Protein AF-A0A7W7KFG5-F1 (afdb_monomer)

Solvent-accessible surface area (backbone atoms only — not comparable to full-atom values): 12943 Å² total; per-residue (Å²): 130,60,62,66,58,41,45,49,53,30,68,74,34,55,85,96,61,27,62,66,37,44,55,53,36,52,49,42,26,68,77,66,68,35,45,36,62,50,50,11,48,32,40,48,74,60,41,43,72,61,45,25,63,51,48,68,35,69,73,44,47,74,49,42,80,81,24,45,60,48,29,47,52,20,12,51,79,66,76,34,52,68,57,49,41,68,36,37,55,73,50,59,35,93,66,44,23,36,55,48,52,59,44,34,62,80,68,67,42,62,71,62,46,52,52,45,43,75,62,64,34,62,73,51,66,70,52,51,40,50,51,44,51,44,12,52,78,51,69,42,73,64,40,48,50,51,52,42,51,36,53,73,70,64,65,43,63,61,39,67,63,72,71,46,56,93,84,61,53,73,65,56,52,48,54,54,28,73,75,68,68,37,60,37,51,51,45,50,51,55,69,78,40,54,75,67,55,50,49,52,54,30,51,49,30,44,75,70,68,38,50,73,60,20,53,52,48,34,62,45,89,66,54,71,86,82,64,72,90,79,67,82,129

Radius of gyration: 24.73 Å; Cα contacts (8 Å, |Δi|>4): 234; chains: 1; bounding box: 56×25×74 Å

Sequence (233 aa):
MDGLEVLQQYLDAPEGQREGPKEALLAEMAMHGATGRILAEMAFQGHWSALSAIAADPLVEAHLKDHIPEVLLGAYRKDTVTSLLEAVPALAQEPLLTKLLEAILDLRSIPTFLQVLECGARLSPAYAKKIYTNCMLNPTADNKTLLRVLVARGLIDWRAMLGFSERADETDLLTKWAMIQSPALMVIIRHLTTKERRLELVQAKMRENHVPLARLMAKEFELDDGWDITSPA

Nearest PDB structures (foldseek):
  5l9u-assembly1_X  TM=2.144E-01  e=3.969E+00  Homo sapiens
  5fsh-assembly1_A  TM=1.979E-01  e=3.176E+00  Thermus thermophilus HB8
  5a7d-assembly2_E  TM=2.278E-01  e=6.198E+00  Drosophila melanogaster

Structure (mmCIF, N/CA/C/O backbone):
data_AF-A0A7W7KFG5-F1
#
_entry.id   AF-A0A7W7KFG5-F1
#
loop_
_atom_site.group_PDB
_atom_site.id
_atom_site.type_symbol
_atom_site.label_atom_id
_atom_site.label_alt_id
_atom_site.label_comp_id
_atom_site.label_asym_id
_atom_site.label_entity_id
_atom_site.label_seq_id
_atom_site.pdbx_PDB_ins_code
_atom_site.Cartn_x
_atom_site.Cartn_y
_atom_site.Cartn_z
_atom_site.occupancy
_atom_site.B_iso_or_equiv
_atom_site.auth_seq_id
_atom_site.auth_comp_id
_atom_site.auth_asym_id
_atom_site.auth_atom_id
_atom_site.pdbx_PDB_model_num
ATOM 1 N N . MET A 1 1 ? 25.961 -12.754 -23.289 1.00 58.78 1 MET A N 1
ATOM 2 C CA . MET A 1 1 ? 26.522 -11.531 -22.679 1.00 58.78 1 MET A CA 1
ATOM 3 C C . MET A 1 1 ? 25.644 -11.258 -21.467 1.00 58.78 1 MET A C 1
ATOM 5 O O . MET A 1 1 ? 24.470 -11.583 -21.572 1.00 58.78 1 MET A O 1
ATOM 9 N N . ASP A 1 2 ? 26.153 -10.842 -20.304 1.00 82.75 2 ASP A N 1
ATOM 10 C CA . ASP A 1 2 ? 25.240 -10.572 -19.172 1.00 82.75 2 ASP A CA 1
ATOM 11 C C . ASP A 1 2 ? 24.470 -9.275 -19.463 1.00 82.75 2 ASP A C 1
ATOM 13 O O . ASP A 1 2 ? 25.073 -8.277 -19.853 1.00 82.75 2 ASP A O 1
ATOM 17 N N . GLY A 1 3 ? 23.149 -9.253 -19.272 1.00 82.69 3 GLY A N 1
ATOM 18 C CA . GLY A 1 3 ? 22.334 -8.061 -19.533 1.00 82.69 3 GLY A CA 1
ATOM 19 C C . GLY A 1 3 ? 22.760 -6.823 -18.739 1.00 82.69 3 GLY A C 1
ATOM 20 O O . GLY A 1 3 ? 22.535 -5.698 -19.180 1.00 82.69 3 GLY A O 1
ATOM 21 N N . LEU A 1 4 ? 23.454 -7.012 -17.611 1.00 87.88 4 LEU A N 1
ATOM 22 C CA . LEU A 1 4 ? 24.073 -5.912 -16.868 1.00 87.88 4 LEU A CA 1
ATOM 23 C C . LEU A 1 4 ? 25.350 -5.364 -17.525 1.00 87.88 4 LEU A C 1
ATOM 25 O O . LEU A 1 4 ? 25.626 -4.174 -17.400 1.00 87.88 4 LEU A O 1
ATOM 29 N N . GLU A 1 5 ? 26.111 -6.184 -18.253 1.00 90.81 5 GLU A N 1
ATOM 30 C CA . GLU A 1 5 ? 27.267 -5.713 -19.030 1.00 90.81 5 GLU A CA 1
ATOM 31 C C . GLU A 1 5 ? 26.805 -4.835 -20.198 1.00 90.81 5 GLU A C 1
ATOM 33 O O . GLU A 1 5 ? 27.397 -3.789 -20.462 1.00 90.81 5 GLU A O 1
ATOM 38 N N . VAL A 1 6 ? 25.713 -5.224 -20.866 1.00 91.12 6 VAL A N 1
ATOM 39 C CA . VAL A 1 6 ? 25.107 -4.430 -21.949 1.00 91.12 6 VAL A CA 1
ATOM 40 C C . VAL A 1 6 ? 24.508 -3.132 -21.400 1.00 91.12 6 VAL A C 1
ATOM 42 O O . VAL A 1 6 ? 24.679 -2.070 -22.000 1.00 91.12 6 VAL A O 1
ATOM 45 N N . LEU A 1 7 ? 23.873 -3.184 -20.222 1.00 92.94 7 LEU A N 1
ATOM 46 C CA . LEU A 1 7 ? 23.414 -1.985 -19.519 1.00 92.94 7 LEU A CA 1
ATOM 47 C C . LEU A 1 7 ? 24.581 -1.032 -19.229 1.00 92.94 7 LEU A C 1
ATOM 49 O O . LEU A 1 7 ? 24.463 0.161 -19.490 1.00 92.94 7 LEU A O 1
ATOM 53 N N . GLN A 1 8 ? 25.713 -1.542 -18.737 1.00 94.06 8 GLN A N 1
ATOM 54 C CA . GLN A 1 8 ? 26.886 -0.716 -18.449 1.00 94.06 8 GLN A CA 1
ATOM 55 C C . GLN A 1 8 ? 27.411 -0.020 -19.714 1.00 94.06 8 GLN A C 1
ATOM 57 O O . GLN A 1 8 ? 27.653 1.183 -19.690 1.00 94.06 8 GLN A O 1
ATOM 62 N N . GLN A 1 9 ? 27.486 -0.733 -20.843 1.00 92.81 9 GLN A N 1
ATOM 63 C CA . GLN A 1 9 ? 27.872 -0.141 -22.131 1.00 92.81 9 GLN A CA 1
ATOM 64 C C . GLN A 1 9 ? 26.917 0.977 -22.572 1.00 92.81 9 GLN A C 1
ATOM 66 O O . GLN A 1 9 ? 27.363 2.001 -23.091 1.00 92.81 9 GLN A O 1
ATOM 71 N N . TYR A 1 10 ? 25.611 0.805 -22.354 1.00 93.75 10 TYR A N 1
ATOM 72 C CA . TYR A 1 10 ? 24.618 1.844 -22.629 1.00 93.75 10 TYR A CA 1
ATOM 73 C C . TYR A 1 10 ? 24.781 3.070 -21.717 1.00 93.75 10 TYR A C 1
ATOM 75 O O . TYR A 1 10 ? 24.707 4.205 -22.192 1.00 93.75 10 TYR A O 1
ATOM 83 N N . LEU A 1 11 ? 25.032 2.858 -20.424 1.00 92.12 11 LEU A N 1
ATOM 84 C CA . LEU A 1 11 ? 25.214 3.939 -19.453 1.00 92.12 11 LEU A CA 1
ATOM 85 C C . LEU A 1 11 ? 26.501 4.740 -19.711 1.00 92.12 11 LEU A C 1
ATOM 87 O O . LEU A 1 11 ? 26.464 5.972 -19.640 1.00 92.12 11 LEU A O 1
ATOM 91 N N . ASP A 1 12 ? 27.592 4.057 -20.068 1.00 93.00 12 ASP A N 1
ATOM 92 C CA . ASP A 1 12 ? 28.902 4.658 -20.358 1.00 93.00 12 ASP A CA 1
ATOM 93 C C . ASP A 1 12 ? 28.939 5.403 -21.700 1.00 93.00 12 ASP A C 1
ATOM 95 O O . ASP A 1 12 ? 29.772 6.293 -21.903 1.00 93.00 12 ASP A O 1
ATOM 99 N N . ALA A 1 13 ? 28.036 5.070 -22.626 1.00 91.00 13 ALA A N 1
ATOM 100 C CA . ALA A 1 13 ? 27.936 5.769 -23.896 1.00 91.00 13 ALA A CA 1
ATOM 101 C C . ALA A 1 13 ? 27.473 7.229 -23.685 1.00 91.00 13 ALA A C 1
ATOM 103 O O . ALA A 1 13 ? 26.485 7.471 -22.977 1.00 91.00 13 ALA A O 1
ATOM 104 N N . PRO A 1 14 ? 28.129 8.220 -24.325 1.00 89.06 14 PRO A N 1
ATOM 105 C CA . PRO A 1 14 ? 27.673 9.610 -24.312 1.00 89.06 14 PRO A CA 1
ATOM 106 C C . PRO A 1 14 ? 26.237 9.724 -24.834 1.00 89.06 14 PRO A C 1
ATOM 108 O O . PRO A 1 14 ? 25.887 9.038 -25.790 1.00 89.06 14 PRO A O 1
ATOM 111 N N . GLU A 1 15 ? 25.418 10.621 -24.276 1.00 79.31 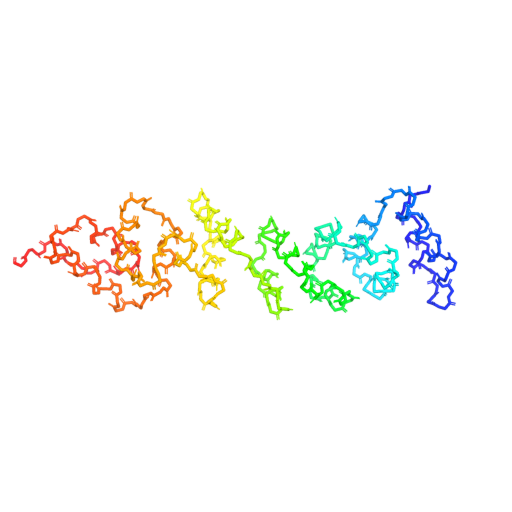15 GLU A N 1
ATOM 112 C CA . GLU A 1 15 ? 23.977 10.708 -24.592 1.00 79.31 15 GLU A CA 1
ATOM 113 C C . GLU A 1 15 ? 23.665 10.798 -26.097 1.00 79.31 15 GLU A C 1
ATOM 115 O O . GLU A 1 15 ? 22.729 10.159 -26.567 1.00 79.31 15 GLU A O 1
ATOM 120 N N . GLY A 1 16 ? 24.491 11.499 -26.881 1.00 80.75 16 GLY A N 1
ATOM 121 C CA . GLY A 1 16 ? 24.340 11.608 -28.341 1.00 80.75 16 GLY A CA 1
ATOM 122 C C . GLY A 1 16 ? 24.802 10.389 -29.157 1.00 80.75 16 GLY A C 1
ATOM 123 O O . GLY A 1 16 ? 24.737 10.426 -30.382 1.00 80.75 16 GLY A O 1
ATOM 124 N N . GLN A 1 17 ? 25.306 9.336 -28.510 1.00 88.69 17 GLN A N 1
ATOM 125 C CA . GLN A 1 17 ? 25.837 8.112 -29.132 1.00 88.69 17 GLN A CA 1
ATOM 126 C C . GLN A 1 17 ? 25.204 6.838 -28.551 1.00 88.69 17 GLN A C 1
ATOM 128 O O . GLN A 1 17 ? 25.693 5.732 -28.775 1.00 88.69 17 GLN A O 1
ATOM 133 N N . ARG A 1 18 ? 24.108 6.982 -27.802 1.00 89.44 18 ARG A N 1
ATOM 134 C CA . ARG A 1 18 ? 23.462 5.875 -27.092 1.00 89.44 18 ARG A CA 1
ATOM 135 C C . ARG A 1 18 ? 22.641 4.940 -27.969 1.00 89.44 18 ARG A C 1
ATOM 137 O O . ARG A 1 18 ? 22.251 3.894 -27.472 1.00 89.44 18 ARG A O 1
ATOM 144 N N . GLU A 1 19 ? 22.413 5.251 -29.242 1.00 87.38 19 GLU A N 1
ATOM 145 C CA . GLU A 1 19 ? 21.411 4.514 -30.019 1.00 87.38 19 GLU A CA 1
ATOM 146 C C . GLU A 1 19 ? 21.822 3.089 -30.402 1.00 87.38 19 GLU A C 1
ATOM 148 O O . GLU A 1 19 ? 21.042 2.164 -30.206 1.00 87.38 19 GLU A O 1
ATOM 153 N N . GLY A 1 20 ? 23.082 2.864 -30.786 1.00 89.19 20 GLY A N 1
ATOM 154 C CA . GLY A 1 20 ? 23.600 1.499 -30.969 1.00 89.19 20 GLY A CA 1
ATOM 155 C C . GLY A 1 20 ? 23.572 0.670 -29.671 1.00 89.19 20 GLY A C 1
ATOM 156 O O . GLY A 1 20 ? 23.017 -0.429 -29.656 1.00 89.19 20 GLY A O 1
ATOM 157 N N . PRO A 1 21 ? 24.115 1.186 -28.550 1.00 92.12 21 PRO A N 1
ATOM 158 C CA . PRO A 1 21 ? 24.017 0.519 -27.250 1.00 92.12 21 PRO A CA 1
ATOM 159 C C . PRO A 1 21 ? 22.577 0.291 -26.764 1.00 92.12 21 PRO A C 1
ATOM 161 O O . PRO A 1 21 ? 22.299 -0.732 -26.141 1.00 92.12 21 PRO A O 1
ATOM 164 N N . LYS A 1 22 ? 21.648 1.208 -27.065 1.00 92.12 22 LYS A N 1
ATOM 165 C CA . LYS A 1 22 ? 20.223 1.077 -26.740 1.00 92.12 22 LYS A CA 1
ATOM 166 C C . LYS A 1 22 ? 19.600 -0.102 -27.478 1.00 92.12 22 LYS A C 1
ATOM 168 O O . LYS A 1 22 ? 18.940 -0.918 -26.846 1.00 92.12 22 LYS A O 1
ATOM 173 N N . GLU A 1 23 ? 19.830 -0.220 -28.784 1.00 92.06 23 GLU A N 1
ATOM 174 C CA . GLU A 1 23 ? 19.335 -1.348 -29.584 1.00 92.06 23 GLU A CA 1
ATOM 175 C C . GLU A 1 23 ? 19.868 -2.688 -29.060 1.00 92.06 23 GLU A C 1
ATOM 177 O O . GLU A 1 23 ? 19.106 -3.647 -28.924 1.00 92.06 23 GLU A O 1
ATOM 182 N N . ALA A 1 24 ? 21.152 -2.743 -28.690 1.00 91.69 24 ALA A N 1
ATOM 183 C CA . ALA A 1 24 ? 21.750 -3.931 -28.083 1.00 91.69 24 ALA A CA 1
ATOM 184 C C . ALA A 1 24 ? 21.108 -4.277 -26.727 1.00 91.69 24 ALA A C 1
ATOM 186 O O . ALA A 1 24 ? 20.816 -5.445 -26.464 1.00 91.69 24 ALA A O 1
ATOM 187 N N . LEU A 1 25 ? 20.843 -3.270 -25.886 1.00 92.62 25 LEU A N 1
ATOM 188 C CA . LEU A 1 25 ? 20.181 -3.452 -24.593 1.00 92.62 25 LEU A CA 1
ATOM 189 C C . LEU A 1 25 ? 18.744 -3.959 -24.758 1.00 92.62 25 LEU A C 1
ATOM 191 O O . LEU A 1 25 ? 18.351 -4.909 -24.085 1.00 92.62 25 LEU A O 1
ATOM 195 N N . LEU A 1 26 ? 17.978 -3.375 -25.681 1.00 91.94 26 LEU A N 1
ATOM 196 C CA . LEU A 1 26 ? 16.611 -3.805 -25.983 1.00 91.94 26 LEU A CA 1
ATOM 197 C C . LEU A 1 26 ? 16.573 -5.239 -26.531 1.00 91.94 26 LEU A C 1
ATOM 199 O O . LEU A 1 26 ? 15.706 -6.023 -26.141 1.00 91.94 26 LEU A O 1
ATOM 203 N N . ALA A 1 27 ? 17.528 -5.611 -27.388 1.00 89.88 27 ALA A N 1
ATOM 204 C CA . ALA A 1 27 ? 17.647 -6.977 -27.894 1.00 89.88 27 ALA A CA 1
ATOM 205 C C . ALA A 1 27 ? 17.926 -7.981 -26.764 1.00 89.88 27 ALA A C 1
ATOM 207 O O . ALA A 1 27 ? 17.290 -9.033 -26.696 1.00 89.88 27 ALA A O 1
ATOM 208 N N . GLU A 1 28 ? 18.824 -7.641 -25.840 1.00 89.25 28 GLU A N 1
ATOM 209 C CA . GLU A 1 28 ? 19.139 -8.467 -24.672 1.00 89.25 28 GLU A CA 1
ATOM 210 C C . GLU A 1 28 ? 17.929 -8.613 -23.731 1.00 89.25 28 GLU A C 1
ATOM 212 O O . GLU A 1 28 ? 17.587 -9.723 -23.310 1.00 89.25 28 GLU A O 1
ATOM 217 N N . MET A 1 29 ? 17.215 -7.510 -23.470 1.00 89.94 29 MET A N 1
ATOM 218 C CA . MET A 1 29 ? 15.960 -7.501 -22.708 1.00 89.94 29 MET A CA 1
ATOM 219 C C . MET A 1 29 ? 14.918 -8.447 -23.325 1.00 89.94 29 MET A C 1
ATOM 221 O O . MET A 1 29 ? 14.307 -9.238 -22.601 1.00 89.94 29 MET A O 1
ATOM 225 N N . ALA A 1 30 ? 14.760 -8.414 -24.652 1.00 85.06 30 ALA A N 1
ATOM 226 C CA . ALA A 1 30 ? 13.793 -9.230 -25.381 1.00 85.06 30 ALA A CA 1
ATOM 227 C C . ALA A 1 30 ? 14.174 -10.721 -25.456 1.00 85.06 30 ALA A C 1
ATOM 229 O O . ALA A 1 30 ? 13.314 -11.582 -25.272 1.00 85.06 30 ALA A O 1
ATOM 230 N N . MET A 1 31 ? 15.443 -11.049 -25.722 1.00 79.94 31 MET A N 1
ATOM 231 C CA . MET A 1 31 ? 15.873 -12.440 -25.931 1.00 79.94 31 MET A CA 1
ATOM 232 C C . MET A 1 31 ? 15.996 -13.242 -24.636 1.00 79.94 31 MET A C 1
ATOM 234 O O . MET A 1 31 ? 15.747 -14.448 -24.634 1.00 79.94 31 MET A O 1
ATOM 238 N N . HIS A 1 32 ? 16.395 -12.594 -23.542 1.00 72.44 32 HIS A N 1
ATOM 239 C CA . HIS A 1 32 ? 16.761 -13.285 -22.305 1.00 72.44 32 HIS A CA 1
ATOM 240 C C . HIS A 1 32 ? 15.792 -13.032 -21.147 1.00 72.44 32 HIS A C 1
ATOM 242 O O . HIS A 1 32 ? 16.040 -13.487 -20.031 1.00 72.44 32 HIS A O 1
ATOM 248 N N . GLY A 1 33 ? 14.685 -12.316 -21.391 1.00 74.81 33 GLY A N 1
ATOM 249 C CA . GLY A 1 33 ? 13.732 -11.944 -20.341 1.00 74.81 33 GLY A CA 1
ATOM 250 C C . GLY A 1 33 ? 14.371 -11.079 -19.249 1.00 74.81 33 GLY A C 1
ATOM 251 O O . GLY A 1 33 ? 13.903 -11.062 -18.112 1.00 74.81 33 GLY A O 1
ATOM 252 N N . ALA A 1 34 ? 15.462 -10.381 -19.578 1.00 84.56 34 ALA A N 1
ATOM 253 C CA . ALA A 1 34 ? 16.252 -9.599 -18.633 1.00 84.56 34 ALA A CA 1
ATOM 254 C C . ALA A 1 34 ? 15.613 -8.240 -18.294 1.00 84.56 34 ALA A C 1
ATOM 256 O O . ALA A 1 34 ? 16.138 -7.524 -17.441 1.00 84.56 34 ALA A O 1
ATOM 257 N N . THR A 1 35 ? 14.481 -7.901 -18.926 1.00 89.75 35 THR A N 1
ATOM 258 C CA . THR A 1 35 ? 13.740 -6.640 -18.769 1.00 89.75 35 THR A CA 1
ATOM 259 C C . THR A 1 35 ? 13.600 -6.227 -17.309 1.00 89.75 35 THR A C 1
ATOM 261 O O . THR A 1 35 ? 14.073 -5.160 -16.929 1.00 89.75 35 THR A O 1
ATOM 264 N N . GLY A 1 36 ? 13.021 -7.080 -16.464 1.00 89.00 36 GLY A N 1
ATOM 265 C CA . GLY A 1 36 ? 12.804 -6.748 -15.058 1.00 89.00 36 GLY A CA 1
ATOM 266 C C . GLY A 1 36 ? 14.083 -6.509 -14.263 1.00 89.00 36 GLY A C 1
ATOM 267 O O . GLY A 1 36 ? 14.183 -5.511 -13.554 1.00 89.00 36 GLY A O 1
ATOM 268 N N . ARG A 1 37 ? 15.101 -7.364 -14.440 1.00 90.69 37 ARG A N 1
ATOM 269 C CA . ARG A 1 37 ? 16.412 -7.221 -13.779 1.00 90.69 37 ARG A CA 1
ATOM 270 C C . ARG A 1 37 ? 17.111 -5.925 -14.189 1.00 90.69 37 ARG A C 1
ATOM 272 O O . ARG A 1 37 ? 17.629 -5.228 -13.325 1.00 90.69 37 ARG A O 1
ATOM 279 N N . ILE A 1 38 ? 17.118 -5.605 -15.482 1.00 92.62 38 ILE A N 1
ATOM 280 C CA . ILE A 1 38 ? 17.759 -4.398 -16.023 1.00 92.62 38 ILE A CA 1
ATOM 281 C C . ILE A 1 38 ? 17.045 -3.144 -15.511 1.00 92.62 38 ILE A C 1
ATOM 283 O O . ILE A 1 38 ? 17.693 -2.262 -14.952 1.00 92.62 38 ILE A O 1
ATOM 287 N N . LEU A 1 39 ? 15.715 -3.086 -15.619 1.00 92.69 39 LEU A N 1
ATOM 288 C CA . LEU A 1 39 ? 14.935 -1.943 -15.134 1.00 92.69 39 LEU A CA 1
ATOM 289 C C . LEU A 1 39 ? 15.061 -1.767 -13.612 1.00 92.69 39 LEU A C 1
ATOM 291 O O . LEU A 1 39 ? 15.190 -0.641 -13.130 1.00 92.69 39 LEU A O 1
ATOM 295 N N . ALA A 1 40 ? 15.061 -2.866 -12.851 1.00 91.38 40 ALA A N 1
ATOM 296 C CA . ALA A 1 40 ? 15.264 -2.836 -11.406 1.00 91.38 40 ALA A CA 1
ATOM 297 C C . ALA A 1 40 ? 16.659 -2.331 -11.028 1.00 91.38 40 ALA A C 1
ATOM 299 O O . ALA A 1 40 ? 16.778 -1.546 -10.088 1.00 91.38 40 ALA A O 1
ATOM 300 N N . GLU A 1 41 ? 17.697 -2.728 -11.766 1.00 93.69 41 GLU A N 1
ATOM 301 C CA . GLU A 1 41 ? 19.058 -2.237 -11.548 1.00 93.69 41 GLU A CA 1
ATOM 302 C C . GLU A 1 41 ? 19.164 -0.739 -11.854 1.00 93.69 41 GLU A C 1
ATOM 304 O O . GLU A 1 41 ? 19.711 0.017 -11.054 1.00 93.69 41 GLU A O 1
ATOM 309 N N . MET A 1 42 ? 18.570 -0.273 -12.957 1.00 93.69 42 MET A N 1
ATOM 310 C CA . MET A 1 42 ? 18.531 1.154 -13.297 1.00 93.69 42 MET A CA 1
ATOM 311 C C . MET A 1 42 ? 17.822 1.979 -12.215 1.00 93.69 42 MET A C 1
ATOM 313 O O . MET A 1 42 ? 18.332 3.025 -11.809 1.00 93.69 42 MET A O 1
ATOM 317 N N . ALA A 1 43 ? 16.685 1.492 -11.707 1.00 92.25 43 ALA A N 1
ATOM 318 C CA . ALA A 1 43 ? 15.957 2.129 -10.610 1.00 92.25 43 ALA A CA 1
ATOM 319 C C . ALA A 1 43 ? 16.754 2.110 -9.292 1.00 92.25 43 ALA A C 1
ATOM 321 O O . ALA A 1 43 ? 16.775 3.100 -8.563 1.00 92.25 43 ALA A O 1
ATOM 322 N N . PHE A 1 44 ? 17.451 1.009 -8.996 1.00 92.06 44 PHE A N 1
ATOM 323 C CA . PHE A 1 44 ? 18.297 0.873 -7.808 1.00 92.06 44 PHE A CA 1
ATOM 324 C C . PHE A 1 44 ? 19.541 1.769 -7.849 1.00 92.06 44 PHE A C 1
ATOM 326 O O . PHE A 1 44 ? 19.967 2.286 -6.814 1.00 92.06 44 PHE A O 1
ATOM 333 N N . GLN A 1 45 ? 20.142 1.960 -9.022 1.00 92.31 45 GLN A N 1
ATOM 334 C CA . GLN A 1 45 ? 21.299 2.839 -9.197 1.00 92.31 45 GLN A CA 1
ATOM 335 C C . GLN A 1 45 ? 20.911 4.315 -9.382 1.00 92.31 45 GLN A C 1
ATOM 337 O O . GLN A 1 45 ? 21.776 5.184 -9.305 1.00 92.31 45 GLN A O 1
ATOM 342 N N . GLY A 1 46 ? 19.623 4.617 -9.573 1.00 89.88 46 GLY A N 1
ATOM 343 C CA . GLY A 1 46 ? 19.124 5.982 -9.744 1.00 89.88 46 GLY A CA 1
ATOM 344 C C . GLY A 1 46 ? 19.372 6.570 -11.134 1.00 89.88 46 GLY A C 1
ATOM 345 O O . GLY A 1 46 ? 19.429 7.790 -11.287 1.00 89.88 46 GLY A O 1
ATOM 346 N N . HIS A 1 47 ? 19.506 5.725 -12.159 1.00 93.12 47 HIS A N 1
ATOM 347 C CA . HIS A 1 47 ? 19.707 6.148 -13.550 1.00 93.12 47 HIS A CA 1
ATOM 348 C C . HIS A 1 47 ? 18.382 6.582 -14.196 1.00 93.12 47 HIS A C 1
ATOM 350 O O . HIS A 1 47 ? 17.925 5.979 -15.163 1.00 93.12 47 HIS A O 1
ATOM 356 N N . TRP A 1 48 ? 17.736 7.618 -13.650 1.00 92.75 48 TRP A N 1
ATOM 357 C CA . TRP A 1 48 ? 16.359 8.010 -13.996 1.00 92.75 48 TRP A CA 1
ATOM 358 C C . TRP A 1 48 ? 16.170 8.431 -15.454 1.00 92.75 48 TRP A C 1
ATOM 360 O O . TRP A 1 48 ? 15.186 8.039 -16.074 1.00 92.75 48 TRP A O 1
ATOM 370 N N . SER A 1 49 ? 17.109 9.192 -16.025 1.00 90.62 49 SER A N 1
ATOM 371 C CA . SER A 1 49 ? 17.032 9.634 -17.427 1.00 90.62 49 SER A CA 1
ATOM 372 C C . SER A 1 49 ? 17.136 8.457 -18.398 1.00 90.62 49 SER A C 1
ATOM 374 O O . SER A 1 49 ? 16.342 8.334 -19.327 1.00 90.62 49 SER A O 1
ATOM 376 N N . ALA A 1 50 ? 18.078 7.553 -18.133 1.00 91.94 50 ALA A N 1
ATOM 377 C CA . ALA A 1 50 ? 18.253 6.306 -18.861 1.00 91.94 50 ALA A CA 1
ATOM 378 C C . ALA A 1 50 ? 17.020 5.397 -18.714 1.00 91.94 50 ALA A C 1
ATOM 380 O O . ALA A 1 50 ? 16.514 4.879 -19.705 1.00 91.94 50 ALA A O 1
ATOM 381 N N . LEU A 1 51 ? 16.500 5.244 -17.491 1.00 93.25 51 LEU A N 1
ATOM 382 C CA . LEU A 1 51 ? 15.306 4.447 -17.212 1.00 93.25 51 LEU A CA 1
ATOM 383 C C . LEU A 1 51 ? 14.094 4.996 -17.967 1.00 93.25 51 LEU A C 1
ATOM 385 O O . LEU A 1 51 ? 13.370 4.224 -18.582 1.00 93.25 51 LEU A O 1
ATOM 389 N N . SER A 1 52 ? 13.911 6.317 -17.965 1.00 92.50 52 SER A N 1
ATOM 390 C CA . SER A 1 52 ? 12.847 6.996 -18.705 1.00 92.50 52 SER A CA 1
ATOM 391 C C . SER A 1 52 ? 12.944 6.726 -20.209 1.00 92.50 52 SER A C 1
ATOM 393 O O . SER A 1 52 ? 11.965 6.323 -20.835 1.00 92.50 52 SER A O 1
ATOM 395 N N . ALA A 1 53 ? 14.145 6.859 -20.782 1.00 91.31 53 ALA A N 1
ATOM 396 C CA . ALA A 1 53 ? 14.384 6.633 -22.206 1.00 91.31 53 ALA A CA 1
ATOM 397 C C . ALA A 1 53 ? 14.146 5.176 -22.641 1.00 91.31 53 ALA A C 1
ATOM 399 O O . ALA A 1 53 ? 13.659 4.945 -23.747 1.00 91.31 53 ALA A O 1
ATOM 400 N N . ILE A 1 54 ? 14.487 4.202 -21.790 1.00 93.44 54 ILE A N 1
ATOM 401 C CA . ILE A 1 54 ? 14.256 2.775 -22.053 1.00 93.44 54 ILE A CA 1
ATOM 402 C C . ILE A 1 54 ? 12.790 2.398 -21.825 1.00 93.44 54 ILE A C 1
ATOM 404 O O . ILE A 1 54 ? 12.210 1.692 -22.642 1.00 93.44 54 ILE A O 1
ATOM 408 N N . ALA A 1 55 ? 12.163 2.884 -20.752 1.00 90.75 55 ALA A N 1
ATOM 409 C CA . ALA A 1 55 ? 10.774 2.566 -20.429 1.00 90.75 55 ALA A CA 1
ATOM 410 C C . ALA A 1 55 ? 9.761 3.182 -21.409 1.00 90.75 55 ALA A C 1
ATOM 412 O O . ALA A 1 55 ? 8.647 2.678 -21.510 1.00 90.75 55 ALA A O 1
ATOM 413 N N . ALA A 1 56 ? 10.145 4.243 -22.128 1.00 89.81 56 ALA A N 1
ATOM 414 C CA . ALA A 1 56 ? 9.355 4.829 -23.209 1.00 89.81 56 ALA A CA 1
ATOM 415 C C . ALA A 1 56 ? 9.375 4.000 -24.509 1.00 89.81 56 ALA A C 1
ATOM 417 O O . ALA A 1 56 ? 8.633 4.315 -25.441 1.00 89.81 56 ALA A O 1
ATOM 418 N N . ASP A 1 57 ? 10.227 2.974 -24.610 1.00 91.56 57 ASP A N 1
ATOM 419 C CA . ASP A 1 57 ? 10.211 2.074 -25.759 1.00 91.56 57 ASP A CA 1
ATOM 420 C C . ASP A 1 57 ? 8.946 1.189 -25.731 1.00 91.56 57 ASP A C 1
ATOM 422 O O . ASP A 1 57 ? 8.678 0.556 -24.704 1.00 91.56 57 ASP A O 1
ATOM 426 N N . PRO A 1 58 ? 8.177 1.082 -26.834 1.00 88.88 58 PRO A N 1
ATOM 427 C CA . PRO A 1 58 ? 6.918 0.335 -26.851 1.00 88.88 58 PRO A CA 1
ATOM 428 C C . PRO A 1 58 ? 7.047 -1.140 -26.453 1.00 88.88 58 PRO A C 1
ATOM 430 O O . PRO A 1 58 ? 6.114 -1.707 -25.879 1.00 88.88 58 PRO A O 1
ATOM 433 N N . LEU A 1 59 ? 8.187 -1.778 -26.752 1.00 86.31 59 LEU A N 1
ATOM 434 C CA . LEU A 1 59 ? 8.425 -3.169 -26.364 1.00 86.31 59 LEU A CA 1
ATOM 435 C C . LEU A 1 59 ? 8.585 -3.278 -24.847 1.00 86.31 59 LEU A C 1
ATOM 437 O O . LEU A 1 59 ? 8.035 -4.186 -24.228 1.00 86.31 59 LEU A O 1
ATOM 441 N N . VAL A 1 60 ? 9.294 -2.332 -24.235 1.00 90.19 60 VAL A N 1
ATOM 442 C CA . VAL A 1 60 ? 9.502 -2.300 -22.784 1.00 90.19 60 VAL A CA 1
ATOM 443 C C . VAL A 1 60 ? 8.209 -1.931 -22.064 1.00 90.19 60 VAL A C 1
ATOM 445 O O . VAL A 1 60 ? 7.838 -2.609 -21.106 1.00 90.19 60 VAL A O 1
ATOM 448 N N . GLU A 1 61 ? 7.486 -0.917 -22.543 1.00 87.56 61 GLU A N 1
ATOM 449 C CA . GLU A 1 61 ? 6.211 -0.474 -21.969 1.00 87.56 61 GLU A CA 1
ATOM 450 C C . GLU A 1 61 ? 5.191 -1.624 -21.899 1.00 87.56 61 GLU A C 1
ATOM 452 O O . GLU A 1 61 ? 4.550 -1.835 -20.864 1.00 87.56 61 GLU A O 1
ATOM 457 N N . ALA A 1 62 ? 5.098 -2.439 -22.957 1.00 84.62 62 ALA A N 1
ATOM 458 C CA . ALA A 1 62 ? 4.191 -3.586 -23.013 1.00 84.62 62 ALA A CA 1
ATOM 459 C C . ALA A 1 62 ? 4.467 -4.644 -21.923 1.00 84.62 62 ALA A C 1
ATOM 461 O O . ALA A 1 62 ? 3.533 -5.309 -21.453 1.00 84.62 62 ALA A O 1
ATOM 462 N N . HIS A 1 63 ? 5.731 -4.780 -21.510 1.00 86.12 63 HIS A N 1
ATOM 463 C CA . HIS A 1 63 ? 6.196 -5.745 -20.508 1.00 86.12 63 HIS A CA 1
ATOM 464 C C . HIS A 1 63 ? 6.373 -5.145 -19.108 1.00 86.12 63 HIS A C 1
ATOM 466 O O . HIS A 1 63 ? 6.443 -5.885 -18.125 1.00 86.12 63 HIS A O 1
ATOM 472 N N . LEU A 1 64 ? 6.385 -3.816 -18.977 1.00 83.75 64 LEU A N 1
ATOM 473 C CA . LEU A 1 64 ? 6.622 -3.116 -17.715 1.00 83.75 64 LEU A CA 1
ATOM 474 C C . LEU A 1 64 ? 5.684 -3.599 -16.601 1.00 83.75 64 LEU A C 1
ATOM 476 O O . LEU A 1 64 ? 6.117 -3.820 -15.472 1.00 83.75 64 LEU A O 1
ATOM 480 N N . LYS A 1 65 ? 4.413 -3.851 -16.938 1.00 84.06 65 LYS A N 1
ATOM 481 C CA . LYS A 1 65 ? 3.363 -4.325 -16.018 1.00 84.06 65 LYS A CA 1
ATOM 482 C C . LYS A 1 65 ? 3.675 -5.648 -15.309 1.00 84.06 65 LYS A C 1
ATOM 484 O O . LYS A 1 65 ? 3.065 -5.917 -14.270 1.00 84.06 65 LYS A O 1
ATOM 489 N N . ASP A 1 66 ? 4.526 -6.480 -15.904 1.00 87.44 66 ASP A N 1
ATOM 490 C CA . ASP A 1 66 ? 4.889 -7.806 -15.399 1.00 87.44 66 ASP A CA 1
ATOM 491 C C . ASP A 1 66 ? 6.126 -7.725 -14.489 1.00 87.44 66 ASP A C 1
ATOM 493 O O . ASP A 1 66 ? 6.328 -8.588 -13.639 1.00 87.44 66 ASP A O 1
ATOM 497 N N . HIS A 1 67 ? 6.882 -6.627 -14.586 1.00 88.19 67 HIS A N 1
ATOM 498 C CA . HIS A 1 67 ? 8.106 -6.373 -13.825 1.00 88.19 67 HIS A CA 1
ATOM 499 C C . HIS A 1 67 ? 7.963 -5.281 -12.756 1.00 88.19 67 HIS A C 1
ATOM 501 O O . HIS A 1 67 ? 8.927 -4.982 -12.053 1.00 88.19 67 HIS A O 1
ATOM 507 N N . ILE A 1 68 ? 6.766 -4.704 -12.581 1.00 85.44 68 ILE A N 1
ATOM 508 C CA . ILE A 1 68 ? 6.488 -3.672 -11.565 1.00 85.44 68 ILE A CA 1
ATOM 509 C C . ILE A 1 68 ? 7.074 -4.016 -10.184 1.00 85.44 68 ILE A C 1
ATOM 511 O O . ILE A 1 68 ? 7.752 -3.153 -9.625 1.00 85.44 68 ILE A O 1
ATOM 515 N N . PRO A 1 69 ? 6.871 -5.227 -9.618 1.00 84.12 69 PRO A N 1
ATOM 516 C CA . PRO A 1 69 ? 7.389 -5.542 -8.287 1.00 84.12 69 PRO A CA 1
ATOM 517 C C . PRO A 1 69 ? 8.920 -5.479 -8.197 1.00 84.12 69 PRO A C 1
ATOM 519 O O . PRO A 1 69 ? 9.460 -5.030 -7.188 1.00 84.12 69 PRO A O 1
ATOM 522 N N . GLU A 1 70 ? 9.622 -5.901 -9.250 1.00 87.19 70 GLU A N 1
ATOM 523 C CA . GLU A 1 70 ? 11.087 -5.922 -9.309 1.00 87.19 70 GLU A CA 1
ATOM 524 C C . GLU A 1 70 ? 11.644 -4.498 -9.408 1.00 87.19 70 GLU A C 1
ATOM 526 O O . GLU A 1 70 ? 12.527 -4.118 -8.635 1.00 87.19 70 GLU A O 1
ATOM 531 N N . VAL A 1 71 ? 11.069 -3.685 -10.300 1.00 88.50 71 VAL A N 1
ATOM 532 C CA . VAL A 1 71 ? 11.458 -2.279 -10.498 1.00 88.50 71 VAL A CA 1
ATOM 533 C C . VAL A 1 71 ? 11.190 -1.453 -9.240 1.00 88.50 71 VAL A C 1
ATOM 535 O O . VAL A 1 71 ? 12.046 -0.683 -8.796 1.00 88.50 71 VAL A O 1
ATOM 538 N N . LEU A 1 72 ? 10.034 -1.671 -8.609 1.00 85.44 72 LEU A N 1
ATOM 539 C CA . LEU A 1 72 ? 9.699 -1.081 -7.318 1.00 85.44 72 LEU A CA 1
ATOM 540 C C . LEU A 1 72 ? 10.681 -1.453 -6.225 1.00 85.44 72 LEU A C 1
ATOM 542 O O . LEU A 1 72 ? 11.077 -0.586 -5.455 1.00 85.44 72 LEU A O 1
ATOM 546 N N . LEU A 1 73 ? 11.043 -2.732 -6.118 1.00 82.00 73 LEU A N 1
ATOM 547 C CA . LEU A 1 73 ? 11.983 -3.188 -5.103 1.00 82.00 73 LEU A CA 1
ATOM 548 C C . LEU A 1 73 ? 13.342 -2.494 -5.273 1.00 82.00 73 LEU A C 1
ATOM 550 O O . LEU A 1 73 ? 13.972 -2.144 -4.272 1.00 82.00 73 LEU A O 1
ATOM 554 N N . GLY A 1 74 ? 13.765 -2.259 -6.519 1.00 84.25 74 GLY A N 1
ATOM 555 C CA . GLY A 1 74 ? 14.947 -1.464 -6.850 1.00 84.25 74 GLY A CA 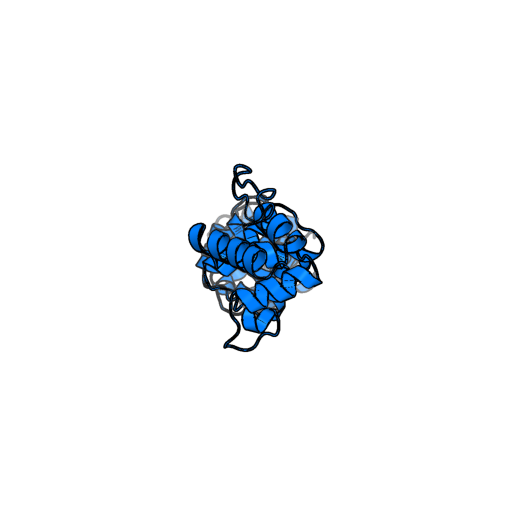1
ATOM 556 C C . GLY A 1 74 ? 14.863 -0.034 -6.308 1.00 84.25 74 GLY A C 1
ATOM 557 O O . GLY A 1 74 ? 15.715 0.363 -5.511 1.00 84.25 74 GLY A O 1
ATOM 558 N N . ALA A 1 75 ? 13.808 0.706 -6.664 1.00 85.56 75 ALA A N 1
ATOM 559 C CA . ALA A 1 75 ? 13.602 2.088 -6.207 1.00 85.56 75 ALA A CA 1
ATOM 560 C C . ALA A 1 75 ? 13.375 2.193 -4.686 1.00 85.56 75 ALA A C 1
ATOM 562 O O . ALA A 1 75 ? 13.906 3.077 -4.014 1.00 85.56 75 ALA A O 1
ATOM 563 N N . TYR A 1 76 ? 12.624 1.257 -4.106 1.00 82.62 76 TYR A N 1
ATOM 564 C CA . TYR A 1 76 ? 12.324 1.227 -2.677 1.00 82.62 76 TYR A CA 1
ATOM 565 C C . TYR A 1 76 ? 13.588 1.103 -1.822 1.00 82.62 76 TYR A C 1
ATOM 567 O O . TYR A 1 76 ? 13.731 1.814 -0.831 1.00 82.62 76 TYR A O 1
ATOM 575 N N . ARG A 1 77 ? 14.550 0.261 -2.222 1.00 75.94 77 ARG A N 1
ATOM 576 C CA . ARG A 1 77 ? 15.825 0.094 -1.496 1.00 75.94 77 ARG A CA 1
ATOM 577 C C . ARG A 1 77 ? 16.649 1.382 -1.383 1.00 75.94 77 ARG A C 1
ATOM 579 O O . ARG A 1 77 ? 17.583 1.419 -0.582 1.00 75.94 77 ARG A O 1
ATOM 586 N N . LYS A 1 78 ? 16.339 2.406 -2.179 1.00 79.25 78 LYS A N 1
ATOM 587 C CA . LYS A 1 78 ? 16.988 3.721 -2.158 1.00 79.25 78 LYS A CA 1
ATOM 588 C C . LYS A 1 78 ? 16.076 4.854 -1.692 1.00 79.25 78 LYS A C 1
ATOM 590 O O . LYS A 1 78 ? 16.537 5.987 -1.669 1.00 79.25 78 LYS A O 1
ATOM 595 N N . ASP A 1 79 ? 14.835 4.554 -1.308 1.00 75.69 79 ASP A N 1
ATOM 596 C CA . ASP A 1 79 ? 13.809 5.547 -0.963 1.00 75.69 79 ASP A CA 1
ATOM 597 C C . ASP A 1 79 ? 13.490 6.524 -2.118 1.00 75.69 79 ASP A C 1
ATOM 599 O O . ASP A 1 79 ? 13.260 7.713 -1.922 1.00 75.69 79 ASP A O 1
ATOM 603 N N . THR A 1 80 ? 13.493 6.024 -3.360 1.00 83.81 80 THR A N 1
ATOM 604 C CA . THR A 1 80 ? 13.354 6.837 -4.586 1.00 83.81 80 THR A CA 1
ATOM 605 C C . THR A 1 80 ? 12.106 6.507 -5.409 1.00 83.81 80 THR A C 1
ATOM 607 O O . THR A 1 80 ? 12.072 6.704 -6.623 1.00 83.81 80 THR A O 1
ATOM 610 N N . VAL A 1 81 ? 11.039 6.017 -4.771 1.00 84.56 81 VAL A N 1
ATOM 611 C CA . VAL A 1 81 ? 9.797 5.637 -5.476 1.00 84.56 81 VAL A CA 1
ATOM 612 C C . VAL A 1 81 ? 9.130 6.832 -6.165 1.00 84.56 81 VAL A C 1
ATOM 614 O O . VAL A 1 81 ? 8.626 6.679 -7.274 1.00 84.56 81 VAL A O 1
ATOM 617 N N . THR A 1 82 ? 9.198 8.033 -5.588 1.00 82.50 82 THR A N 1
ATOM 618 C CA . THR A 1 82 ? 8.726 9.256 -6.259 1.00 82.50 82 THR A CA 1
ATOM 619 C C . THR A 1 82 ? 9.497 9.520 -7.551 1.00 82.50 82 THR A C 1
ATOM 621 O O . THR A 1 82 ? 8.888 9.727 -8.596 1.00 82.50 82 THR A O 1
ATOM 624 N N . SER A 1 83 ? 10.831 9.420 -7.512 1.00 88.69 83 SER A N 1
ATOM 625 C CA . SER A 1 83 ? 11.678 9.594 -8.698 1.00 88.69 83 SER A CA 1
ATOM 626 C C . SER A 1 83 ? 11.392 8.540 -9.768 1.00 88.69 83 SER A C 1
ATOM 628 O O . SER A 1 83 ? 11.428 8.853 -10.954 1.00 88.69 83 SER A O 1
ATOM 630 N N . LEU A 1 84 ? 11.049 7.309 -9.372 1.00 90.06 84 LEU A N 1
ATOM 631 C CA . LEU A 1 84 ? 10.602 6.273 -10.303 1.00 90.06 84 LEU A CA 1
ATOM 632 C C . LEU A 1 84 ? 9.293 6.665 -11.009 1.00 90.06 84 LEU A C 1
ATOM 634 O O . LEU A 1 84 ? 9.194 6.508 -12.224 1.00 90.06 84 LEU A O 1
ATOM 638 N N . LEU A 1 85 ? 8.300 7.169 -10.271 1.00 87.38 85 LEU A N 1
ATOM 639 C CA . LEU A 1 85 ? 7.008 7.573 -10.841 1.00 87.38 85 LEU A CA 1
ATOM 640 C C . LEU A 1 85 ? 7.129 8.789 -11.766 1.00 87.38 85 LEU A C 1
ATOM 642 O O . LEU A 1 85 ? 6.432 8.856 -12.776 1.00 87.38 85 LEU A O 1
ATOM 646 N N . GLU A 1 86 ? 8.039 9.712 -11.457 1.00 88.25 86 GLU A N 1
ATOM 647 C CA . GLU A 1 86 ? 8.375 10.845 -12.325 1.00 88.25 86 GLU A CA 1
ATOM 648 C C . GLU A 1 86 ? 9.126 10.399 -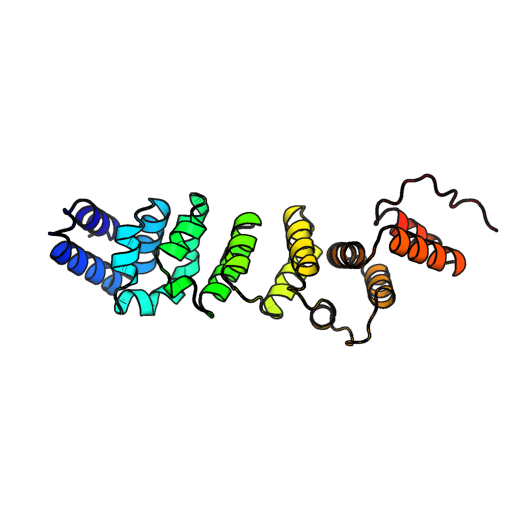13.588 1.00 88.25 86 GLU A C 1
ATOM 650 O O . GLU A 1 86 ? 8.817 10.855 -14.688 1.00 88.25 86 GLU A O 1
ATOM 655 N N . ALA A 1 87 ? 10.095 9.489 -13.445 1.00 88.25 87 ALA A N 1
ATOM 656 C CA . ALA A 1 87 ? 10.902 8.990 -14.556 1.00 88.25 87 ALA A CA 1
ATOM 657 C C . ALA A 1 87 ? 10.102 8.098 -15.513 1.00 88.25 87 ALA A C 1
ATOM 659 O O . ALA A 1 87 ? 10.368 8.093 -16.717 1.00 88.25 87 ALA A O 1
ATOM 660 N N . VAL A 1 88 ? 9.122 7.354 -14.995 1.00 89.38 88 VAL A N 1
ATOM 661 C CA . VAL A 1 88 ? 8.292 6.427 -15.773 1.00 89.38 88 VAL A CA 1
ATOM 662 C C . VAL A 1 88 ? 6.805 6.748 -15.565 1.00 89.38 88 VAL A C 1
ATOM 664 O O . VAL A 1 88 ? 6.108 6.019 -14.853 1.00 89.38 88 VAL A O 1
ATOM 667 N N . PRO A 1 89 ? 6.271 7.799 -16.223 1.00 84.50 89 PRO A N 1
ATOM 668 C CA . PRO A 1 89 ? 4.883 8.238 -16.040 1.00 84.50 89 PRO A CA 1
ATOM 669 C C . PRO A 1 89 ? 3.833 7.170 -16.370 1.00 84.50 89 PRO A C 1
ATOM 671 O O . PRO A 1 89 ? 2.719 7.219 -15.854 1.00 84.50 89 PRO A O 1
ATOM 674 N N . ALA A 1 90 ? 4.175 6.177 -17.199 1.00 83.69 90 ALA A N 1
ATOM 675 C CA . ALA A 1 90 ? 3.311 5.028 -17.463 1.00 83.69 90 ALA A CA 1
ATOM 676 C C . ALA A 1 90 ? 2.930 4.282 -16.169 1.00 83.69 90 ALA A C 1
ATOM 678 O O . ALA A 1 90 ? 1.789 3.848 -16.026 1.00 83.69 90 ALA A O 1
ATOM 679 N N . LEU A 1 91 ? 3.832 4.207 -15.180 1.00 82.44 91 LEU A N 1
ATOM 680 C CA . LEU A 1 91 ? 3.553 3.589 -13.877 1.00 82.44 91 LEU A CA 1
ATOM 681 C C . LEU A 1 91 ? 2.508 4.353 -13.056 1.00 82.44 91 LEU A C 1
ATOM 683 O O . LEU A 1 91 ? 1.879 3.750 -12.189 1.00 82.44 91 LEU A O 1
ATOM 687 N N . ALA A 1 92 ? 2.297 5.642 -13.341 1.00 79.94 92 ALA A N 1
ATOM 688 C CA . ALA A 1 92 ? 1.283 6.476 -12.701 1.00 79.94 92 ALA A CA 1
ATOM 689 C C . ALA A 1 92 ? -0.126 6.305 -13.311 1.00 79.94 92 ALA A C 1
ATOM 691 O O . ALA A 1 92 ? -1.055 7.024 -12.949 1.00 79.94 92 ALA A O 1
ATOM 692 N N . GLN A 1 93 ? -0.316 5.359 -14.235 1.00 82.06 93 GLN A N 1
ATOM 693 C CA . GLN A 1 93 ? -1.626 5.054 -14.808 1.00 82.06 93 GLN A CA 1
ATOM 694 C C . GLN A 1 93 ? -2.360 3.977 -13.990 1.00 82.06 93 GLN A C 1
ATOM 696 O O . GLN A 1 93 ? -1.779 2.979 -13.565 1.00 82.06 93 GLN A O 1
ATOM 701 N N . GLU A 1 94 ? -3.670 4.146 -13.814 1.00 62.56 94 GLU A N 1
ATOM 702 C CA . GLU A 1 94 ? -4.598 3.162 -13.233 1.00 62.56 94 GLU A CA 1
ATOM 703 C C . GLU A 1 94 ? -4.891 2.073 -14.287 1.00 62.56 94 GLU A C 1
ATOM 705 O O . GLU A 1 94 ? -5.826 2.213 -15.075 1.00 62.56 94 GLU A O 1
ATOM 710 N N . PRO A 1 95 ? -4.030 1.048 -14.421 1.00 77.62 95 PRO A N 1
ATOM 711 C CA . PRO A 1 95 ? -4.046 -0.070 -13.470 1.00 77.62 95 PRO A CA 1
ATOM 712 C C . PRO A 1 95 ? -2.672 -0.442 -12.881 1.00 77.62 95 PRO A C 1
ATOM 714 O O . PRO A 1 95 ? -2.578 -1.322 -12.021 1.00 77.62 95 PRO A O 1
ATOM 717 N N . LEU A 1 96 ? -1.597 0.193 -13.347 1.00 79.25 96 LEU A N 1
ATOM 718 C CA . LEU A 1 96 ? -0.232 -0.066 -12.892 1.00 79.25 96 LEU A CA 1
ATOM 719 C C . LEU A 1 96 ? -0.013 0.474 -11.478 1.00 79.25 96 LEU A C 1
ATOM 721 O O . LEU A 1 96 ? 0.591 -0.229 -10.673 1.00 79.25 96 LEU A O 1
ATOM 725 N N . LEU A 1 97 ? -0.612 1.617 -11.128 1.00 80.12 97 LEU A N 1
ATOM 726 C CA . LEU A 1 97 ? -0.636 2.139 -9.755 1.00 80.12 97 LEU A CA 1
ATOM 727 C C . LEU A 1 97 ? -1.257 1.163 -8.748 1.00 80.12 97 LEU A C 1
ATOM 729 O O . LEU A 1 97 ? -0.752 1.013 -7.638 1.00 80.12 97 LEU A O 1
ATOM 733 N N . THR A 1 98 ? -2.324 0.453 -9.123 1.00 79.56 98 THR A N 1
ATOM 734 C CA . THR A 1 98 ? -2.928 -0.563 -8.250 1.00 79.56 98 THR A CA 1
ATOM 735 C C . THR A 1 98 ? -1.966 -1.728 -8.013 1.00 79.56 98 THR A C 1
ATOM 737 O O . THR A 1 98 ? -1.756 -2.124 -6.869 1.00 79.56 98 THR A O 1
ATOM 740 N N . LYS A 1 99 ? -1.314 -2.242 -9.067 1.00 79.31 99 LYS A N 1
ATOM 741 C CA . LYS A 1 99 ? -0.282 -3.291 -8.936 1.00 79.31 99 LYS A CA 1
ATOM 742 C C . LYS A 1 99 ? 0.926 -2.821 -8.119 1.00 79.31 99 LYS A C 1
ATOM 744 O O . LYS A 1 99 ? 1.504 -3.589 -7.352 1.00 79.31 99 LYS A O 1
ATOM 749 N N . LEU A 1 100 ? 1.304 -1.557 -8.285 1.00 78.69 100 LEU A N 1
ATOM 750 C CA . LEU A 1 100 ? 2.375 -0.904 -7.541 1.00 78.69 100 LEU A CA 1
ATOM 751 C C . LEU A 1 100 ? 2.056 -0.911 -6.042 1.00 78.69 100 LEU A C 1
ATOM 753 O O . LEU A 1 100 ? 2.859 -1.342 -5.215 1.00 78.69 100 LEU A O 1
ATOM 757 N N . LEU A 1 101 ? 0.835 -0.493 -5.710 1.00 80.75 101 LEU A N 1
ATOM 758 C CA . LEU A 1 101 ? 0.314 -0.489 -4.354 1.00 80.75 101 LEU A CA 1
ATOM 759 C C . LEU A 1 101 ? 0.315 -1.897 -3.753 1.00 80.75 101 LEU A C 1
ATOM 761 O O . LEU A 1 101 ? 0.685 -2.035 -2.586 1.00 80.75 101 LEU A O 1
ATOM 765 N N . GLU A 1 102 ? -0.056 -2.917 -4.541 1.00 79.19 102 GLU A N 1
ATOM 766 C CA . GLU A 1 102 ? -0.036 -4.339 -4.164 1.00 79.19 102 GLU A CA 1
ATOM 767 C C . GLU A 1 102 ? 1.353 -4.834 -3.760 1.00 79.19 102 GLU A C 1
ATOM 769 O O . GLU A 1 102 ? 1.500 -5.469 -2.712 1.00 79.19 102 GLU A O 1
ATOM 774 N N . ALA A 1 103 ? 2.373 -4.489 -4.544 1.00 78.25 103 ALA A N 1
ATOM 775 C CA . ALA A 1 103 ? 3.755 -4.846 -4.252 1.00 78.25 103 ALA A CA 1
ATOM 776 C C . ALA A 1 103 ? 4.291 -4.136 -2.992 1.00 78.25 103 ALA A C 1
ATOM 778 O O . ALA A 1 103 ? 5.025 -4.734 -2.207 1.00 78.25 103 ALA A O 1
ATOM 779 N N . ILE A 1 104 ? 3.900 -2.880 -2.746 1.00 78.25 104 ILE A N 1
ATOM 780 C CA . ILE A 1 104 ? 4.415 -2.087 -1.613 1.00 78.25 104 ILE A CA 1
ATOM 781 C C . ILE A 1 104 ? 3.967 -2.620 -0.249 1.00 78.25 104 ILE A C 1
ATOM 783 O O . ILE A 1 104 ? 4.722 -2.524 0.721 1.00 78.25 104 ILE A O 1
ATOM 787 N N . LEU A 1 105 ? 2.776 -3.213 -0.135 1.00 74.00 105 LEU A N 1
ATOM 788 C CA . LEU A 1 105 ? 2.350 -3.812 1.138 1.00 74.00 105 LEU A CA 1
ATOM 789 C C . LEU A 1 105 ? 3.263 -4.951 1.571 1.00 74.00 105 LEU A C 1
ATOM 791 O O . LEU A 1 105 ? 3.516 -5.102 2.767 1.00 74.00 105 LEU A O 1
ATOM 795 N N . ASP A 1 106 ? 3.784 -5.718 0.618 1.00 73.38 106 ASP A N 1
ATOM 796 C CA . ASP A 1 106 ? 4.722 -6.792 0.920 1.00 73.38 106 ASP A CA 1
ATOM 797 C C . ASP A 1 106 ? 6.089 -6.220 1.366 1.00 73.38 106 ASP A C 1
ATOM 799 O O . ASP A 1 106 ? 6.778 -6.837 2.180 1.00 73.38 106 ASP A O 1
ATOM 803 N N . LEU A 1 107 ? 6.428 -4.990 0.948 1.00 72.06 107 LEU A N 1
ATOM 804 C CA . LEU A 1 107 ? 7.617 -4.237 1.384 1.00 72.06 107 LEU A CA 1
ATOM 805 C C . LEU A 1 107 ? 7.457 -3.553 2.754 1.00 72.06 107 LEU A C 1
ATOM 807 O O . LEU A 1 107 ? 8.449 -3.105 3.329 1.00 72.06 107 LEU A O 1
ATOM 811 N N . ARG A 1 108 ? 6.228 -3.480 3.288 1.00 73.69 108 ARG A N 1
ATOM 812 C CA . ARG A 1 108 ? 5.871 -2.884 4.595 1.00 73.69 108 ARG A CA 1
ATOM 813 C C . ARG A 1 108 ? 6.294 -1.422 4.795 1.00 73.69 108 ARG A C 1
ATOM 815 O O . ARG A 1 108 ? 6.383 -0.957 5.929 1.00 73.69 108 ARG A O 1
ATOM 822 N N . SER A 1 109 ? 6.495 -0.671 3.717 1.00 78.12 109 SER A N 1
ATOM 823 C CA . SER A 1 109 ? 6.814 0.755 3.803 1.00 78.12 109 SER A CA 1
ATOM 824 C C . SER A 1 109 ? 5.559 1.613 3.795 1.00 78.12 109 SER A C 1
ATOM 826 O O . SER A 1 109 ? 4.962 1.856 2.746 1.00 78.12 109 SER A O 1
ATOM 828 N N . ILE A 1 110 ? 5.163 2.103 4.971 1.00 78.06 110 ILE A N 1
ATOM 829 C CA . ILE A 1 110 ? 4.023 3.022 5.100 1.00 78.06 110 ILE A CA 1
ATOM 830 C C . ILE A 1 110 ? 4.261 4.338 4.342 1.00 78.06 110 ILE A C 1
ATOM 832 O O . ILE A 1 110 ? 3.353 4.741 3.619 1.00 78.06 110 ILE A O 1
ATOM 836 N N . PRO A 1 111 ? 5.430 5.007 4.435 1.00 80.50 111 PRO A N 1
ATOM 837 C CA . PRO A 1 111 ? 5.661 6.249 3.694 1.00 80.50 111 PRO A CA 1
ATOM 838 C C . PRO A 1 111 ? 5.490 6.065 2.182 1.00 80.50 111 PRO A C 1
ATOM 840 O O . PRO A 1 111 ? 4.730 6.797 1.554 1.00 80.50 111 PRO A O 1
ATOM 843 N N . THR A 1 112 ? 6.103 5.020 1.622 1.00 80.69 112 THR A N 1
ATOM 844 C CA . THR A 1 112 ? 5.994 4.687 0.195 1.00 80.69 112 THR A CA 1
ATOM 845 C C . THR A 1 112 ? 4.559 4.346 -0.200 1.00 80.69 112 THR A C 1
ATOM 847 O O . THR A 1 112 ? 4.072 4.768 -1.245 1.00 80.69 112 THR A O 1
ATOM 850 N N . PHE A 1 113 ? 3.850 3.609 0.654 1.00 81.69 113 PHE A N 1
ATOM 851 C CA . PHE A 1 113 ? 2.452 3.272 0.425 1.00 81.69 113 PHE A CA 1
ATOM 852 C C . PHE A 1 113 ? 1.571 4.525 0.321 1.00 81.69 113 PHE A C 1
ATOM 854 O O . PHE A 1 113 ? 0.723 4.615 -0.565 1.00 81.69 113 PHE A O 1
ATOM 861 N N . LEU A 1 114 ? 1.783 5.510 1.199 1.00 80.94 114 LEU A N 1
ATOM 862 C CA . LEU A 1 114 ? 1.033 6.767 1.174 1.00 80.94 114 LEU A CA 1
ATOM 863 C C . LEU A 1 114 ? 1.376 7.631 -0.039 1.00 80.94 114 LEU A C 1
ATOM 865 O O . LEU A 1 114 ? 0.459 8.199 -0.626 1.00 80.94 114 LEU A O 1
ATOM 869 N N . GLN A 1 115 ? 2.645 7.671 -0.447 1.00 79.50 115 GLN A N 1
ATOM 870 C CA . GLN A 1 115 ? 3.068 8.372 -1.664 1.00 79.50 115 GLN A CA 1
ATOM 871 C C . GLN A 1 115 ? 2.355 7.819 -2.903 1.00 79.50 115 GLN A C 1
ATOM 873 O O . GLN A 1 115 ? 1.827 8.576 -3.709 1.00 79.50 115 GLN A O 1
ATOM 878 N N . VAL A 1 116 ? 2.256 6.493 -3.030 1.00 82.25 116 VAL A N 1
ATOM 879 C CA . VAL A 1 116 ? 1.572 5.868 -4.172 1.00 82.25 116 VAL A CA 1
ATOM 880 C C . VAL A 1 116 ? 0.071 6.158 -4.183 1.00 82.25 116 VAL A C 1
ATOM 882 O O . VAL A 1 116 ? -0.495 6.412 -5.245 1.00 82.25 116 VAL A O 1
ATOM 885 N N . LEU A 1 117 ? -0.574 6.196 -3.014 1.00 81.12 117 LEU A N 1
ATOM 886 C CA . LEU A 1 117 ? -1.962 6.658 -2.907 1.00 81.12 117 LEU A CA 1
ATOM 887 C C . LEU A 1 117 ? -2.118 8.129 -3.316 1.00 81.12 117 LEU A C 1
ATOM 889 O O . LEU A 1 117 ? -3.105 8.483 -3.956 1.00 81.12 117 LEU A O 1
ATOM 893 N N . GLU A 1 118 ? -1.157 8.984 -2.965 1.00 82.06 118 GLU A N 1
ATOM 894 C CA . GLU A 1 118 ? -1.143 10.404 -3.348 1.00 82.06 118 GLU A CA 1
ATOM 895 C C . GLU A 1 118 ? -0.955 10.598 -4.858 1.00 82.06 118 GLU A C 1
ATOM 897 O O . GLU A 1 118 ? -1.496 11.548 -5.421 1.00 82.06 118 GLU A O 1
ATOM 902 N N . CYS A 1 119 ? -0.315 9.645 -5.539 1.00 78.56 119 CYS A N 1
ATOM 903 C CA . CYS A 1 119 ? -0.261 9.579 -7.001 1.00 78.56 119 CYS A CA 1
ATOM 904 C C . CYS A 1 119 ? -1.571 9.099 -7.657 1.00 78.56 119 CYS A C 1
ATOM 906 O O . CYS A 1 119 ? -1.625 8.975 -8.877 1.00 78.56 119 CYS A O 1
ATOM 908 N N . GLY A 1 120 ? -2.632 8.852 -6.880 1.00 79.31 120 GLY A N 1
ATOM 909 C CA . GLY A 1 120 ? -3.959 8.496 -7.386 1.00 79.31 120 GLY A CA 1
ATOM 910 C C . GLY A 1 120 ? -4.291 7.007 -7.331 1.00 79.31 120 GLY A C 1
ATOM 911 O O . GLY A 1 120 ? -5.379 6.640 -7.777 1.00 79.31 120 GLY A O 1
ATOM 912 N N . ALA A 1 121 ? -3.405 6.178 -6.758 1.00 82.06 121 ALA A N 1
ATOM 913 C CA . ALA A 1 121 ? -3.609 4.738 -6.670 1.00 82.06 121 ALA A CA 1
ATOM 914 C C . ALA A 1 121 ? -4.908 4.392 -5.936 1.00 82.06 121 ALA A C 1
ATOM 916 O O . ALA A 1 121 ? -5.135 4.823 -4.800 1.00 82.06 121 ALA A O 1
ATOM 917 N N . ARG A 1 122 ? -5.747 3.558 -6.552 1.00 78.31 122 ARG A N 1
ATOM 918 C CA . ARG A 1 122 ? -6.985 3.081 -5.919 1.00 78.31 122 ARG A CA 1
ATOM 919 C C . ARG A 1 122 ? -6.811 1.731 -5.239 1.00 78.31 122 ARG A C 1
ATOM 921 O O . ARG A 1 122 ? -6.247 0.788 -5.790 1.00 78.31 122 ARG A O 1
ATOM 928 N N . LEU A 1 123 ? -7.375 1.627 -4.039 1.00 77.44 123 LEU A N 1
ATOM 929 C CA . LEU A 1 123 ? -7.439 0.384 -3.278 1.00 77.44 123 LEU A CA 1
ATOM 930 C C . LEU A 1 123 ? -8.625 -0.461 -3.725 1.00 77.44 123 LEU A C 1
ATOM 932 O O . LEU A 1 123 ? -9.773 -0.025 -3.652 1.00 77.44 123 LEU A O 1
ATOM 936 N N . SER A 1 124 ? -8.363 -1.705 -4.126 1.00 76.94 124 SER A N 1
ATOM 937 C CA . SER A 1 124 ? -9.443 -2.662 -4.354 1.00 76.94 124 SER A CA 1
ATOM 938 C C . SER A 1 124 ? -10.031 -3.148 -3.014 1.00 76.94 124 SER A C 1
ATOM 940 O O . SER A 1 124 ? -9.306 -3.262 -2.017 1.00 76.94 124 SER A O 1
ATOM 942 N N . PRO A 1 125 ? -11.327 -3.510 -2.955 1.00 77.06 125 PRO A N 1
ATOM 943 C CA . PRO A 1 125 ? -11.926 -4.083 -1.745 1.00 77.06 125 PRO A CA 1
ATOM 944 C C . PRO A 1 125 ? -11.228 -5.365 -1.262 1.00 77.06 125 PRO A C 1
ATOM 946 O O . PRO A 1 125 ? -11.088 -5.591 -0.058 1.00 77.06 125 PRO A O 1
ATOM 949 N N . ALA A 1 126 ? -10.747 -6.199 -2.192 1.00 79.88 126 ALA A N 1
ATOM 950 C CA . ALA A 1 126 ? -9.973 -7.399 -1.870 1.00 79.88 126 ALA A CA 1
ATOM 951 C C . ALA A 1 126 ? -8.672 -7.047 -1.133 1.00 79.88 126 ALA A C 1
ATOM 953 O O . ALA A 1 126 ? -8.265 -7.733 -0.193 1.00 79.88 126 ALA A O 1
ATOM 954 N N . TYR A 1 127 ? -8.057 -5.937 -1.521 1.00 80.31 127 TYR A N 1
ATOM 955 C CA . TYR A 1 127 ? -6.816 -5.475 -0.939 1.00 80.31 127 TYR A CA 1
ATOM 956 C C . TYR A 1 127 ? -6.999 -4.830 0.436 1.00 80.31 127 TYR A C 1
ATOM 958 O O . TYR A 1 127 ? -6.269 -5.153 1.375 1.00 80.31 127 TYR A O 1
ATOM 966 N N . ALA A 1 128 ? -8.041 -4.012 0.599 1.00 80.50 128 ALA A N 1
ATOM 967 C CA . ALA A 1 128 ? -8.477 -3.530 1.909 1.00 80.50 128 ALA A CA 1
ATOM 968 C C . ALA A 1 128 ? -8.672 -4.698 2.895 1.00 80.50 128 ALA A C 1
ATOM 970 O O . ALA A 1 128 ? -8.174 -4.672 4.025 1.00 80.50 128 ALA A O 1
ATOM 971 N N . LYS A 1 129 ? -9.306 -5.780 2.425 1.00 84.62 129 LYS A N 1
ATOM 972 C CA . LYS A 1 129 ? -9.489 -7.012 3.196 1.00 84.62 129 LYS A CA 1
ATOM 973 C C . LYS A 1 129 ? -8.162 -7.704 3.533 1.00 84.62 129 LYS A C 1
ATOM 975 O O . LYS A 1 129 ? -8.016 -8.146 4.669 1.00 84.62 129 LYS A O 1
ATOM 980 N N . LYS A 1 130 ? -7.181 -7.760 2.617 1.00 86.38 130 LYS A N 1
ATOM 981 C CA . LYS A 1 130 ? -5.827 -8.296 2.895 1.00 86.38 130 LYS A CA 1
ATOM 982 C C . LYS A 1 130 ? -5.157 -7.529 4.042 1.00 86.38 130 LYS A C 1
ATOM 984 O O . LYS A 1 130 ? -4.642 -8.156 4.964 1.00 86.38 130 LYS A O 1
ATOM 989 N N . ILE A 1 131 ? -5.219 -6.195 4.038 1.00 85.75 131 ILE A N 1
ATOM 990 C CA . ILE A 1 131 ? -4.648 -5.351 5.106 1.00 85.75 131 ILE A CA 1
ATOM 991 C C . ILE A 1 131 ? -5.348 -5.604 6.444 1.00 85.75 131 ILE A C 1
ATOM 993 O O . ILE A 1 131 ? -4.683 -5.800 7.464 1.00 85.75 131 ILE A O 1
ATOM 997 N N . TYR A 1 132 ? -6.682 -5.666 6.440 1.00 89.44 132 TYR A N 1
ATOM 998 C CA . TYR A 1 132 ? -7.460 -6.026 7.625 1.00 89.44 132 TYR A CA 1
ATOM 999 C C . TYR A 1 132 ? -7.063 -7.405 8.173 1.00 89.44 132 TYR A C 1
ATOM 1001 O O . TYR A 1 132 ? -6.778 -7.540 9.364 1.00 89.44 132 TYR A O 1
ATOM 1009 N N . THR A 1 133 ? -6.985 -8.422 7.311 1.00 89.94 133 THR A N 1
ATOM 1010 C CA . THR A 1 133 ? -6.592 -9.784 7.692 1.00 89.94 133 THR A CA 1
ATOM 1011 C C . THR A 1 133 ? -5.162 -9.830 8.228 1.00 89.94 133 THR A C 1
ATOM 1013 O O . THR A 1 133 ? -4.929 -10.461 9.257 1.00 89.94 133 THR A O 1
ATOM 1016 N N . ASN A 1 134 ? -4.218 -9.116 7.609 1.00 88.00 134 ASN A N 1
ATOM 1017 C CA . ASN A 1 134 ? -2.842 -9.012 8.099 1.00 88.00 134 ASN A CA 1
ATOM 1018 C C . ASN A 1 134 ? -2.784 -8.369 9.488 1.00 88.00 134 ASN A C 1
ATOM 1020 O O . ASN A 1 134 ? -2.095 -8.882 10.366 1.00 88.00 134 ASN A O 1
ATOM 1024 N N . CYS A 1 135 ? -3.541 -7.293 9.720 1.00 90.44 135 CYS A N 1
ATOM 1025 C CA . CYS A 1 135 ? -3.629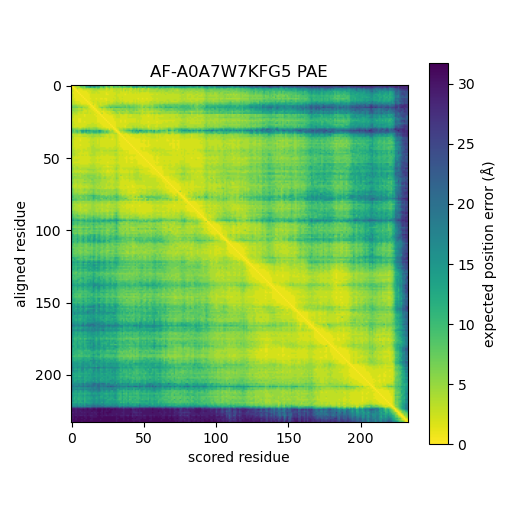 -6.659 11.034 1.00 90.44 135 CYS A CA 1
ATOM 1026 C C . CYS A 1 135 ? -4.296 -7.565 12.082 1.00 90.44 135 CYS A C 1
ATOM 1028 O O . CYS A 1 135 ? -3.966 -7.476 13.262 1.00 90.44 135 CYS A O 1
ATOM 1030 N N . MET A 1 136 ? -5.231 -8.425 11.674 1.00 90.50 136 MET A N 1
ATOM 1031 C CA . MET A 1 136 ? -5.893 -9.380 12.562 1.00 90.50 136 MET A CA 1
ATOM 1032 C C . MET A 1 136 ? -4.960 -10.533 12.963 1.00 90.50 136 MET A C 1
ATOM 1034 O O . MET A 1 136 ? -4.913 -10.884 14.137 1.00 90.50 136 MET A O 1
ATOM 1038 N N . LEU A 1 137 ? -4.218 -11.106 12.008 1.00 89.88 137 LEU A N 1
ATOM 1039 C CA . LEU A 1 137 ? -3.343 -12.265 12.233 1.00 89.88 137 LEU A CA 1
ATOM 1040 C C . LEU A 1 137 ? -1.969 -11.885 12.801 1.00 89.88 137 LEU A C 1
ATOM 1042 O O . LEU A 1 137 ? -1.375 -12.657 13.547 1.00 89.88 137 LEU A O 1
ATOM 1046 N N . ASN A 1 138 ? -1.454 -10.708 12.445 1.00 87.94 138 ASN A N 1
ATOM 1047 C CA . ASN A 1 138 ? -0.146 -10.217 12.866 1.00 87.94 138 ASN A CA 1
ATOM 1048 C C . ASN A 1 138 ? -0.225 -8.714 13.208 1.00 87.94 138 ASN A C 1
ATOM 1050 O O . ASN A 1 138 ? 0.085 -7.865 12.365 1.00 87.94 138 ASN A O 1
ATOM 1054 N N . PRO A 1 139 ? -0.665 -8.354 14.427 1.00 87.44 139 PRO A N 1
ATOM 1055 C CA . PRO A 1 139 ? -1.002 -6.982 14.814 1.00 87.44 139 PRO A CA 1
ATOM 1056 C C . PRO A 1 139 ? 0.237 -6.125 15.142 1.00 87.44 139 PRO A C 1
ATOM 1058 O O . PRO A 1 139 ? 0.320 -5.521 16.217 1.00 87.44 139 PRO A O 1
ATOM 1061 N N . THR A 1 140 ? 1.205 -6.056 14.225 1.00 88.31 140 THR A N 1
ATOM 1062 C CA . THR A 1 140 ? 2.385 -5.185 14.342 1.00 88.31 140 THR A CA 1
ATOM 1063 C C . THR A 1 140 ? 1.991 -3.705 14.369 1.00 88.31 140 THR A C 1
ATOM 1065 O O . THR A 1 140 ? 0.905 -3.323 13.920 1.00 88.31 140 THR A O 1
ATOM 1068 N N . ALA A 1 141 ? 2.886 -2.850 14.880 1.00 86.31 141 ALA A N 1
ATOM 1069 C CA . ALA A 1 141 ? 2.696 -1.399 14.856 1.00 86.31 141 ALA A CA 1
ATOM 1070 C C . ALA A 1 141 ? 2.452 -0.880 13.428 1.00 86.31 141 ALA A C 1
ATOM 1072 O O . ALA A 1 141 ? 1.571 -0.042 13.226 1.00 86.31 141 ALA A O 1
ATOM 1073 N N . ASP A 1 142 ? 3.153 -1.445 12.442 1.00 83.50 142 ASP A N 1
ATOM 1074 C CA . ASP A 1 142 ? 3.014 -1.057 11.038 1.00 83.50 142 ASP A CA 1
ATOM 1075 C C . ASP A 1 142 ? 1.643 -1.432 10.474 1.00 83.50 142 ASP A C 1
ATOM 1077 O O . ASP A 1 142 ? 0.957 -0.583 9.912 1.00 83.50 142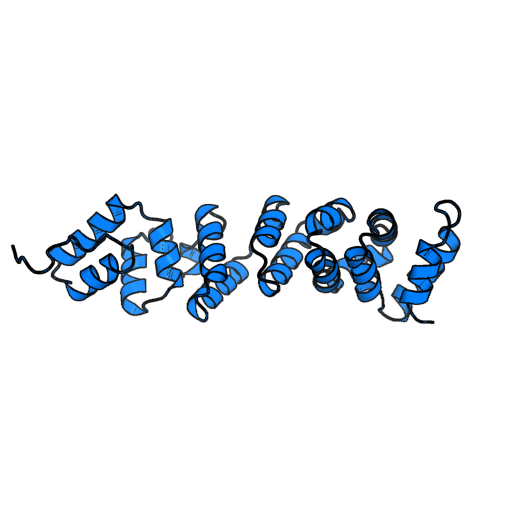 ASP A O 1
ATOM 1081 N N . ASN A 1 143 ? 1.181 -2.669 10.692 1.00 85.19 143 ASN A N 1
ATOM 1082 C CA . ASN A 1 143 ? -0.123 -3.117 10.193 1.00 85.19 143 ASN A CA 1
ATOM 1083 C C . ASN A 1 143 ? -1.276 -2.316 10.819 1.00 85.19 143 ASN A C 1
ATOM 1085 O O . ASN A 1 143 ? -2.219 -1.933 10.122 1.00 85.19 143 ASN A O 1
ATOM 1089 N N . LYS A 1 144 ? -1.182 -2.013 12.122 1.00 88.19 144 LYS A N 1
ATOM 1090 C CA . LYS A 1 144 ? -2.148 -1.145 12.814 1.00 88.19 144 LYS A CA 1
ATOM 1091 C C . LYS A 1 144 ? -2.112 0.280 12.267 1.00 88.19 144 LYS A C 1
ATOM 1093 O O . LYS A 1 144 ? -3.166 0.877 12.056 1.00 88.19 144 LYS A O 1
ATOM 1098 N N . THR A 1 145 ? -0.918 0.824 12.034 1.00 87.44 145 THR A N 1
ATOM 1099 C CA . THR A 1 145 ? -0.741 2.180 11.497 1.00 87.44 145 THR A CA 1
ATOM 1100 C C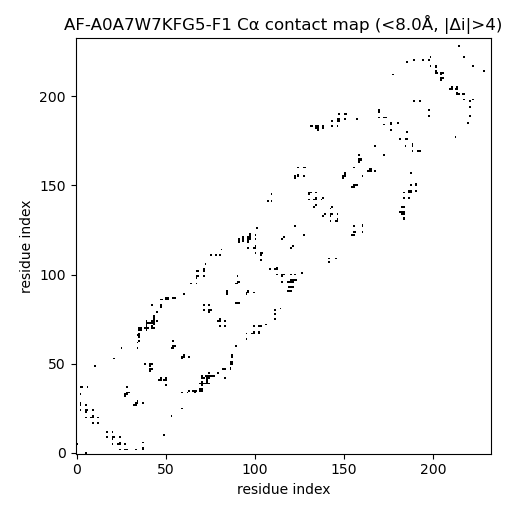 . THR A 1 145 ? -1.296 2.281 10.084 1.00 87.44 145 THR A C 1
ATOM 1102 O O . THR A 1 145 ? -2.051 3.209 9.806 1.00 87.44 145 THR A O 1
ATOM 1105 N N . LEU A 1 146 ? -1.002 1.306 9.227 1.00 85.94 146 LEU A N 1
ATOM 1106 C CA . LEU A 1 146 ? -1.508 1.239 7.863 1.00 85.94 146 LEU A CA 1
ATOM 1107 C C . LEU A 1 146 ? -3.038 1.193 7.836 1.00 85.94 146 LEU A C 1
ATOM 1109 O O . LEU A 1 146 ? -3.664 2.051 7.216 1.00 85.94 146 LEU A O 1
ATOM 1113 N N . LEU A 1 147 ? -3.651 0.255 8.568 1.00 88.94 147 LEU A N 1
ATOM 1114 C CA . LEU A 1 147 ? -5.111 0.156 8.652 1.00 88.94 147 LEU A CA 1
ATOM 1115 C C . LEU A 1 147 ? -5.730 1.457 9.181 1.00 88.94 147 LEU A C 1
ATOM 1117 O O . LEU A 1 147 ? -6.706 1.943 8.616 1.00 88.94 147 LEU A O 1
ATOM 1121 N N . ARG A 1 148 ? -5.139 2.061 10.219 1.00 88.25 148 ARG A N 1
ATOM 1122 C CA . ARG A 1 148 ? -5.599 3.343 10.767 1.00 88.25 148 ARG A CA 1
ATOM 1123 C C . ARG A 1 148 ? -5.590 4.448 9.715 1.00 88.25 148 ARG A C 1
ATOM 1125 O O . ARG A 1 148 ? -6.575 5.170 9.612 1.00 88.25 148 ARG A O 1
ATOM 1132 N N . VAL A 1 149 ? -4.503 4.597 8.954 1.00 85.25 149 VAL A N 1
ATOM 1133 C CA . VAL A 1 149 ? -4.403 5.652 7.931 1.00 85.25 149 VAL A CA 1
ATOM 1134 C C . VAL A 1 149 ? -5.435 5.443 6.824 1.00 85.25 149 VAL A C 1
ATOM 1136 O O . VAL A 1 149 ? -6.053 6.404 6.371 1.00 85.25 149 VAL A O 1
ATOM 1139 N N . LEU A 1 150 ? -5.671 4.194 6.429 1.00 84.75 150 LEU A N 1
ATOM 1140 C CA . LEU A 1 150 ? -6.645 3.868 5.392 1.00 84.75 150 LEU A CA 1
ATOM 1141 C C . LEU A 1 150 ? -8.083 4.181 5.798 1.00 84.75 150 LEU A C 1
ATOM 1143 O O . LEU A 1 150 ? -8.830 4.750 5.004 1.00 84.75 150 LEU A O 1
ATOM 1147 N N . VAL A 1 151 ? -8.454 3.861 7.038 1.00 87.25 151 VAL A N 1
ATOM 1148 C CA . VAL A 1 151 ? -9.764 4.238 7.583 1.00 87.25 151 VAL A CA 1
ATOM 1149 C C . VAL A 1 151 ? -9.861 5.765 7.697 1.00 87.25 151 VAL A C 1
ATOM 1151 O O . VAL A 1 151 ? -10.860 6.337 7.274 1.00 87.25 151 VAL A O 1
ATOM 1154 N N . ALA A 1 152 ? -8.802 6.434 8.170 1.00 83.69 152 ALA A N 1
ATOM 1155 C CA . ALA A 1 152 ? -8.766 7.889 8.346 1.00 83.69 152 ALA A CA 1
ATOM 1156 C C . ALA A 1 152 ? -8.931 8.698 7.071 1.00 83.69 152 ALA A C 1
ATOM 1158 O O . ALA A 1 152 ? -9.570 9.748 7.079 1.00 83.69 152 ALA A O 1
ATOM 1159 N N . ARG A 1 153 ? -8.368 8.211 5.970 1.00 79.94 153 ARG A N 1
ATOM 1160 C CA . ARG A 1 153 ? -8.497 8.855 4.663 1.00 79.94 153 ARG A CA 1
ATOM 1161 C C . ARG A 1 153 ? -9.774 8.436 3.918 1.00 79.94 153 ARG A C 1
ATOM 1163 O O . ARG A 1 153 ? -9.940 8.822 2.768 1.00 79.94 153 ARG A O 1
ATOM 1170 N N . GLY A 1 154 ? -10.659 7.640 4.532 1.00 80.31 154 GLY A N 1
ATOM 1171 C CA . GLY A 1 154 ? -11.874 7.133 3.881 1.00 80.31 154 GLY A CA 1
ATOM 1172 C C . GLY A 1 154 ? -11.588 6.212 2.691 1.00 80.31 154 GLY A C 1
ATOM 1173 O O . GLY A 1 154 ? -12.431 6.050 1.816 1.00 80.31 154 GLY A O 1
ATOM 1174 N N . LEU A 1 155 ? -10.391 5.622 2.642 1.00 80.38 155 LEU A N 1
ATOM 1175 C CA . LEU A 1 155 ? -9.924 4.807 1.519 1.00 80.38 155 LEU A CA 1
ATOM 1176 C C . LEU A 1 155 ? -10.400 3.353 1.596 1.00 80.38 155 LEU A C 1
ATOM 1178 O O . LEU A 1 155 ? -10.233 2.587 0.650 1.00 80.38 155 LEU A O 1
ATOM 1182 N N . ILE A 1 156 ? -10.971 2.964 2.735 1.00 81.75 156 ILE A N 1
ATOM 1183 C CA . ILE A 1 156 ? -11.619 1.674 2.933 1.00 81.75 156 ILE A CA 1
ATOM 1184 C C . ILE A 1 156 ? -13.054 1.931 3.369 1.00 81.75 156 ILE A C 1
ATOM 1186 O O . ILE A 1 156 ? -13.294 2.534 4.416 1.00 81.75 156 ILE A O 1
ATOM 1190 N N . ASP A 1 157 ? -14.001 1.374 2.619 1.00 84.69 157 ASP A N 1
ATOM 1191 C CA . ASP A 1 157 ? -15.343 1.150 3.138 1.00 84.69 157 ASP A CA 1
ATOM 1192 C C . ASP A 1 157 ? -15.300 -0.030 4.117 1.00 84.69 157 ASP A C 1
ATOM 1194 O O . ASP A 1 157 ? -15.329 -1.207 3.741 1.00 84.69 157 ASP A O 1
ATOM 1198 N N . TRP A 1 158 ? -15.188 0.293 5.405 1.00 85.88 158 TRP A N 1
ATOM 1199 C CA . TRP A 1 158 ? -15.107 -0.715 6.453 1.00 85.88 158 TRP A CA 1
ATOM 1200 C C . TRP A 1 158 ? -16.397 -1.533 6.568 1.00 85.88 158 TRP A C 1
ATOM 1202 O O . TRP A 1 158 ? -16.321 -2.692 6.980 1.00 85.88 158 TRP A O 1
ATOM 1212 N N . ARG A 1 159 ? -17.564 -0.981 6.197 1.00 88.62 159 ARG A N 1
ATOM 1213 C CA . ARG A 1 159 ? -18.843 -1.704 6.269 1.00 88.62 159 ARG A CA 1
ATOM 1214 C C . ARG A 1 159 ? -18.851 -2.814 5.239 1.00 88.62 159 ARG A C 1
ATOM 1216 O O . ARG A 1 159 ? -18.989 -3.980 5.612 1.00 88.62 159 ARG A O 1
ATOM 1223 N N . ALA A 1 160 ? -18.590 -2.461 3.982 1.00 85.06 160 ALA A N 1
ATOM 1224 C CA . ALA A 1 160 ? -18.478 -3.426 2.896 1.00 85.06 160 ALA A CA 1
ATOM 1225 C C . ALA A 1 160 ? -17.379 -4.464 3.177 1.00 85.06 160 ALA A C 1
ATOM 1227 O O . ALA A 1 160 ? -17.612 -5.668 3.057 1.00 85.06 160 ALA A O 1
ATOM 1228 N N . MET A 1 161 ? -16.201 -4.024 3.637 1.00 85.88 161 MET A N 1
ATOM 1229 C CA . MET A 1 161 ? -15.074 -4.912 3.953 1.00 85.88 161 MET A CA 1
ATOM 1230 C C . MET A 1 161 ? -15.416 -5.944 5.037 1.00 85.88 161 MET A C 1
ATOM 1232 O O . MET A 1 161 ? -14.988 -7.099 4.958 1.00 85.88 161 MET A O 1
ATOM 1236 N N . LEU A 1 162 ? -16.168 -5.536 6.061 1.00 85.12 162 LEU A N 1
ATOM 1237 C CA . LEU A 1 162 ? -16.532 -6.385 7.194 1.00 85.12 162 LEU A CA 1
ATOM 1238 C C . LEU A 1 162 ? -17.859 -7.129 6.991 1.00 85.12 162 LEU A C 1
ATOM 1240 O O . LEU A 1 162 ? -18.241 -7.895 7.880 1.00 85.12 162 LEU A O 1
ATOM 1244 N N . GLY A 1 163 ? -18.537 -6.943 5.856 1.00 85.75 163 GLY A N 1
ATOM 1245 C CA . GLY A 1 163 ? -19.827 -7.567 5.556 1.00 85.75 163 GLY A CA 1
ATOM 1246 C C . GLY A 1 163 ? -20.989 -7.016 6.385 1.00 85.75 163 GLY A C 1
ATOM 1247 O O . GLY A 1 163 ? -21.928 -7.749 6.681 1.00 85.75 163 GLY A O 1
ATOM 1248 N N . PHE A 1 164 ? -20.908 -5.756 6.810 1.00 89.38 164 PHE A N 1
ATOM 1249 C CA . PHE A 1 164 ? -22.013 -5.056 7.456 1.00 89.38 164 PHE A CA 1
ATOM 1250 C C . PHE A 1 164 ? -22.962 -4.433 6.426 1.00 89.38 164 PHE A C 1
ATOM 1252 O O . PHE A 1 164 ? -22.574 -4.154 5.293 1.00 89.38 164 PHE A O 1
ATOM 1259 N N . SER A 1 165 ? -24.204 -4.170 6.842 1.00 90.12 165 SER A N 1
ATOM 1260 C CA . SER A 1 165 ? -25.114 -3.323 6.061 1.00 90.12 165 SER A CA 1
ATOM 1261 C C . SER A 1 165 ? -24.639 -1.864 6.054 1.00 90.12 165 SER A C 1
ATOM 1263 O O . SER A 1 165 ? -23.944 -1.436 6.975 1.00 90.12 165 SER A O 1
ATOM 1265 N N . GLU A 1 166 ? -25.066 -1.068 5.071 1.00 86.94 166 GLU A N 1
ATOM 1266 C CA . GLU A 1 166 ? -24.741 0.370 4.993 1.00 86.94 166 GLU A CA 1
ATOM 1267 C C . GLU A 1 166 ? -25.208 1.170 6.221 1.00 86.94 166 GLU A C 1
ATOM 1269 O O . GLU A 1 166 ? -24.625 2.198 6.557 1.00 86.94 166 GLU A O 1
ATOM 1274 N N . ARG A 1 167 ? -26.237 0.679 6.923 1.00 88.88 167 ARG A N 1
ATOM 1275 C CA . ARG A 1 167 ? -26.787 1.300 8.137 1.00 88.88 167 ARG A CA 1
ATOM 1276 C C . ARG A 1 167 ? -26.027 0.940 9.408 1.00 88.88 167 ARG A C 1
ATOM 1278 O O . ARG A 1 167 ? -26.370 1.471 10.457 1.00 88.88 167 ARG A O 1
ATOM 1285 N N . ALA A 1 168 ? -25.052 0.034 9.330 1.00 88.00 168 ALA A N 1
ATOM 1286 C CA . ALA A 1 168 ? -24.340 -0.415 10.515 1.00 88.00 168 ALA A CA 1
ATOM 1287 C C . ALA A 1 168 ? -23.597 0.738 11.186 1.00 88.00 168 ALA A C 1
ATOM 1289 O O . ALA A 1 168 ? -23.041 1.615 10.512 1.00 88.00 168 ALA A O 1
ATOM 1290 N N . ASP A 1 169 ? -23.563 0.720 12.507 1.00 86.88 169 ASP A N 1
ATOM 1291 C CA . ASP A 1 169 ? -22.968 1.775 13.313 1.00 86.88 169 ASP A CA 1
ATOM 1292 C C . ASP A 1 169 ? -21.787 1.271 14.162 1.00 86.88 169 ASP A C 1
ATOM 1294 O O . ASP A 1 169 ? -21.253 0.170 13.993 1.00 86.88 169 ASP A O 1
ATOM 1298 N N . GLU A 1 170 ? -21.314 2.133 15.056 1.00 84.69 170 GLU A N 1
ATOM 1299 C CA . GLU A 1 170 ? -20.222 1.844 15.988 1.00 84.69 170 GLU A CA 1
ATOM 1300 C C . GLU A 1 170 ? -20.578 0.716 16.973 1.00 84.69 170 GLU A C 1
ATOM 1302 O O . GLU A 1 170 ? -19.699 -0.025 17.419 1.00 84.69 170 GLU A O 1
ATOM 1307 N N . THR A 1 171 ? -21.862 0.567 17.307 1.00 83.00 171 THR A N 1
ATOM 1308 C CA . THR A 1 171 ? -22.377 -0.462 18.216 1.00 83.00 171 THR A CA 1
ATOM 1309 C C . THR A 1 171 ? -22.302 -1.839 17.565 1.00 83.00 171 THR A C 1
ATOM 1311 O O . THR A 1 171 ? -21.907 -2.809 18.222 1.00 83.00 171 THR A O 1
ATOM 1314 N N . ASP A 1 172 ? -22.609 -1.936 16.269 1.00 88.88 172 ASP A N 1
ATOM 1315 C CA . ASP A 1 172 ? -22.447 -3.169 15.489 1.00 88.88 172 ASP A CA 1
ATOM 1316 C C . ASP A 1 172 ? -20.976 -3.611 15.441 1.00 88.88 172 ASP A C 1
ATOM 1318 O O . ASP A 1 172 ? -20.650 -4.786 15.655 1.00 88.88 172 ASP A O 1
ATOM 1322 N N . LEU A 1 173 ? -20.065 -2.655 15.221 1.00 89.44 173 LEU A N 1
ATOM 1323 C CA . LEU A 1 173 ? -18.622 -2.898 15.254 1.00 89.44 173 LEU A CA 1
ATOM 1324 C C . LEU A 1 173 ? -18.155 -3.386 16.624 1.00 89.44 173 LEU A C 1
ATOM 1326 O O . LEU A 1 173 ? -17.400 -4.357 16.701 1.00 89.44 173 LEU A O 1
ATOM 1330 N N . LEU A 1 174 ? -18.610 -2.737 17.697 1.00 86.06 174 LEU A N 1
ATOM 1331 C CA . LEU A 1 174 ? -18.289 -3.121 19.068 1.00 86.06 174 LEU A CA 1
ATOM 1332 C C . LEU A 1 174 ? -18.808 -4.509 19.417 1.00 86.06 174 LEU A C 1
ATOM 1334 O O . LEU A 1 174 ? -18.082 -5.288 20.027 1.00 86.06 174 LEU A O 1
ATOM 1338 N N . THR A 1 175 ? -20.030 -4.835 19.005 1.00 87.12 175 THR A N 1
ATOM 1339 C CA . THR A 1 175 ? -20.621 -6.161 19.217 1.00 87.12 175 THR A CA 1
ATOM 1340 C C . THR A 1 175 ? -19.791 -7.225 18.511 1.00 87.12 175 THR A C 1
ATOM 1342 O O . THR A 1 175 ? -19.395 -8.217 19.121 1.00 87.12 175 THR A O 1
ATOM 1345 N N . LYS A 1 176 ? -19.430 -6.985 17.245 1.00 90.38 176 LYS A N 1
ATOM 1346 C CA . LYS A 1 176 ? -18.559 -7.894 16.495 1.00 90.38 176 LYS A CA 1
ATOM 1347 C C . LYS A 1 176 ? -17.183 -8.022 17.139 1.00 90.38 176 LYS A C 1
ATOM 1349 O O . LYS A 1 176 ? -16.666 -9.131 17.243 1.00 90.38 176 LYS A O 1
ATOM 1354 N N . TRP A 1 177 ? -16.597 -6.920 17.602 1.00 91.38 177 TRP A N 1
ATOM 1355 C CA . TRP A 1 177 ? -15.328 -6.956 18.321 1.00 91.38 177 TRP A CA 1
ATOM 1356 C C . TRP A 1 177 ? -15.438 -7.724 19.640 1.00 91.38 177 TRP A C 1
ATOM 1358 O O . TRP A 1 177 ? -14.567 -8.537 19.912 1.00 91.38 177 TRP A O 1
ATOM 1368 N N . ALA A 1 178 ? -16.509 -7.568 20.415 1.00 86.62 178 ALA A N 1
ATOM 1369 C CA . ALA A 1 178 ? -16.706 -8.319 21.654 1.00 86.62 178 ALA A CA 1
ATOM 1370 C C . ALA A 1 178 ? -16.723 -9.842 21.418 1.00 86.62 178 ALA A C 1
ATOM 1372 O O . ALA A 1 178 ? -16.258 -10.597 22.269 1.00 86.62 178 ALA A O 1
ATOM 1373 N N . MET A 1 179 ? -17.210 -10.289 20.253 1.00 88.00 179 MET A N 1
ATOM 1374 C CA . MET A 1 179 ? -17.269 -11.708 19.887 1.00 88.00 179 MET A CA 1
ATOM 1375 C C . MET A 1 179 ? -15.914 -12.307 19.486 1.00 88.00 179 MET A C 1
ATOM 1377 O O . MET A 1 179 ? -15.664 -13.470 19.785 1.00 88.00 179 MET A O 1
ATOM 1381 N N . ILE A 1 180 ? -15.061 -11.556 18.778 1.00 90.25 180 ILE A N 1
A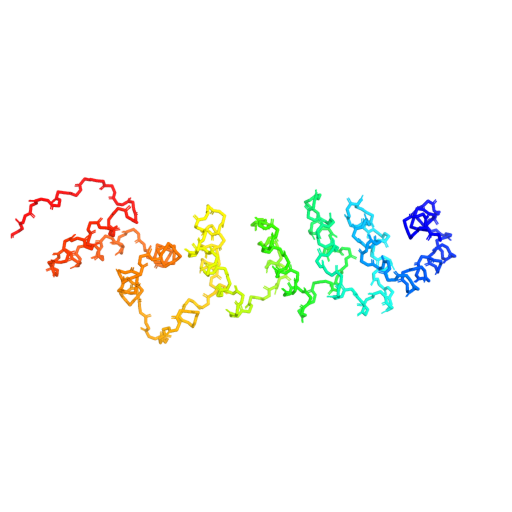TOM 1382 C CA . ILE A 1 180 ? -13.818 -12.101 18.182 1.00 90.25 180 ILE A CA 1
ATOM 1383 C C . ILE A 1 180 ? -12.532 -11.433 18.678 1.00 90.25 180 ILE A C 1
ATOM 1385 O O . ILE A 1 180 ? -11.442 -11.840 18.290 1.00 90.25 180 ILE A O 1
ATOM 1389 N N . GLN A 1 181 ? -12.657 -10.368 19.468 1.00 87.00 181 GLN A N 1
ATOM 1390 C CA . GLN A 1 181 ? -11.582 -9.559 20.051 1.00 87.00 181 GLN A CA 1
ATOM 1391 C C . GLN A 1 181 ? -10.492 -9.147 19.044 1.00 87.00 181 GLN A C 1
ATOM 1393 O O . GLN A 1 181 ? -9.307 -9.090 19.359 1.00 87.00 181 GLN A O 1
ATOM 1398 N N . SER A 1 182 ? -10.896 -8.837 17.807 1.00 90.69 182 SER A N 1
ATOM 1399 C CA . SER A 1 182 ? -9.973 -8.532 16.707 1.00 90.69 182 SER A CA 1
ATOM 1400 C C . SER A 1 182 ? -9.217 -7.211 16.933 1.00 90.69 182 SER A C 1
ATOM 1402 O O . SER A 1 182 ? -9.855 -6.155 17.016 1.00 90.69 182 SER A O 1
ATOM 1404 N N . PRO A 1 183 ? -7.868 -7.211 16.924 1.00 89.19 183 PRO A N 1
ATOM 1405 C CA . PRO A 1 183 ? -7.078 -5.980 16.992 1.00 89.19 183 PRO A CA 1
ATOM 1406 C C . PRO A 1 183 ? -7.392 -5.010 15.846 1.00 89.19 183 PRO A C 1
ATOM 1408 O O . PRO A 1 183 ? -7.406 -3.797 16.043 1.00 89.19 183 PRO A O 1
ATOM 1411 N N . ALA A 1 184 ? -7.687 -5.538 14.656 1.00 91.69 184 ALA A N 1
ATOM 1412 C CA . ALA A 1 184 ? -8.035 -4.741 13.485 1.00 91.69 184 ALA A CA 1
ATOM 1413 C C . ALA A 1 184 ? -9.378 -4.013 13.663 1.00 91.69 184 ALA A C 1
ATOM 1415 O O . ALA A 1 184 ? -9.488 -2.834 13.330 1.00 91.69 184 ALA A O 1
ATOM 1416 N N . LEU A 1 185 ? -10.384 -4.676 14.252 1.00 92.38 185 LEU A N 1
ATOM 1417 C CA . LEU A 1 185 ? -11.655 -4.022 14.588 1.00 92.38 185 LEU A CA 1
ATOM 1418 C C . LEU A 1 185 ? -11.452 -2.913 15.616 1.00 92.38 185 LEU A C 1
ATOM 1420 O O . LEU A 1 185 ? -12.029 -1.842 15.466 1.00 92.38 185 LEU A O 1
ATOM 1424 N N . MET A 1 186 ? -10.599 -3.132 16.617 1.00 90.12 186 MET A N 1
ATOM 1425 C CA . MET A 1 186 ? -10.321 -2.107 17.620 1.00 90.12 186 MET A CA 1
ATOM 1426 C C . MET A 1 186 ? -9.627 -0.876 17.017 1.00 90.12 186 MET A C 1
ATOM 1428 O O . MET A 1 186 ? -9.955 0.249 17.387 1.00 90.12 186 MET A O 1
ATOM 1432 N N . VAL A 1 187 ? -8.729 -1.055 16.039 1.00 90.44 187 VAL A N 1
ATOM 1433 C CA . VAL A 1 187 ? -8.155 0.065 15.267 1.00 90.44 187 VAL A CA 1
ATOM 1434 C C . VAL A 1 187 ? -9.250 0.856 14.545 1.00 90.44 187 VAL A C 1
ATOM 1436 O O . VAL A 1 187 ? -9.266 2.084 14.637 1.00 90.44 187 VAL A O 1
ATOM 1439 N N . ILE A 1 188 ? -10.179 0.167 13.872 1.00 90.94 188 ILE A N 1
ATOM 1440 C CA . ILE A 1 188 ? -11.301 0.797 13.158 1.00 90.94 188 ILE A CA 1
ATOM 1441 C C . ILE A 1 188 ? -12.204 1.555 14.141 1.00 90.94 188 ILE A C 1
ATOM 1443 O O . ILE A 1 188 ? -12.447 2.741 13.945 1.00 90.94 188 ILE A O 1
ATOM 1447 N N . ILE A 1 189 ? -12.645 0.915 15.229 1.00 90.88 189 ILE A N 1
ATOM 1448 C CA . ILE A 1 189 ? -13.533 1.520 16.237 1.00 90.88 189 ILE A CA 1
ATOM 1449 C C . ILE A 1 189 ? -12.884 2.755 16.850 1.00 90.88 189 ILE A C 1
ATOM 1451 O O . ILE A 1 189 ? -13.512 3.811 16.895 1.00 90.88 189 ILE A O 1
ATOM 1455 N N . ARG A 1 190 ? -11.621 2.653 17.291 1.00 88.56 190 ARG A N 1
ATOM 1456 C CA . ARG A 1 190 ? -10.888 3.805 17.830 1.00 88.56 190 ARG A CA 1
ATOM 1457 C C . ARG A 1 190 ? -10.856 4.931 16.804 1.00 88.56 190 ARG A C 1
ATOM 1459 O O . ARG A 1 190 ? -11.081 6.072 17.167 1.00 88.56 190 ARG A O 1
ATOM 1466 N N . HIS A 1 191 ? -10.610 4.641 15.534 1.00 88.19 191 HIS A N 1
ATOM 1467 C CA . HIS A 1 191 ? -10.562 5.699 14.536 1.00 88.19 191 HIS A CA 1
ATOM 1468 C C . HIS A 1 191 ? -11.924 6.380 14.306 1.00 88.19 191 HIS A C 1
ATOM 1470 O O . HIS A 1 191 ? -11.980 7.600 14.195 1.00 88.19 191 HIS A O 1
ATOM 1476 N N . LEU A 1 192 ? -13.014 5.612 14.271 1.00 86.81 192 LEU A N 1
ATOM 1477 C CA . LEU A 1 192 ? -14.356 6.141 14.008 1.00 86.81 192 LEU A CA 1
ATOM 1478 C C . LEU A 1 192 ? -14.965 6.901 15.194 1.00 86.81 192 LEU A C 1
ATOM 1480 O O . LEU A 1 192 ? -15.902 7.667 15.007 1.00 86.81 192 LEU A O 1
ATOM 1484 N N . THR A 1 193 ? -14.442 6.700 16.404 1.00 87.31 193 THR A N 1
ATOM 1485 C CA . THR A 1 193 ? -15.010 7.257 17.637 1.00 87.31 193 THR A CA 1
ATOM 1486 C C . THR A 1 193 ? -14.086 8.291 18.273 1.00 87.31 193 THR A C 1
ATOM 1488 O O . THR A 1 193 ? -12.875 8.078 18.410 1.00 87.31 193 THR A O 1
ATOM 1491 N N . THR A 1 194 ? -14.661 9.403 18.735 1.00 86.88 194 THR A N 1
ATOM 1492 C CA . THR A 1 194 ? -13.942 10.372 19.576 1.00 86.88 194 THR A CA 1
ATOM 1493 C C . THR A 1 194 ? -13.695 9.808 20.976 1.00 86.88 194 THR A C 1
ATOM 1495 O O . THR A 1 194 ? -14.261 8.781 21.360 1.00 86.88 194 THR A O 1
ATOM 1498 N N . LYS A 1 195 ? -12.853 10.476 21.774 1.00 85.19 195 LYS A N 1
ATOM 1499 C CA . LYS A 1 195 ? -12.601 10.061 23.162 1.00 85.19 195 LYS A CA 1
ATOM 1500 C C . LYS A 1 195 ? -13.887 10.092 23.994 1.00 85.19 195 LYS A C 1
ATOM 1502 O O . LYS A 1 195 ? -14.153 9.147 24.731 1.00 85.19 195 LYS A O 1
ATOM 1507 N N . GLU A 1 196 ? -14.693 11.136 23.834 1.00 87.00 196 GLU A N 1
ATOM 1508 C CA . GLU A 1 196 ? -15.986 11.310 24.502 1.00 87.00 196 GLU A CA 1
ATOM 1509 C C . GLU A 1 196 ? -16.939 10.184 24.101 1.00 87.00 196 GLU A C 1
ATOM 1511 O O . GLU A 1 196 ? -17.519 9.524 24.959 1.00 87.00 196 GLU A O 1
ATOM 1516 N N . ARG A 1 197 ? -17.011 9.875 22.801 1.00 89.00 197 ARG A N 1
ATOM 1517 C CA . ARG A 1 197 ? -17.869 8.803 22.299 1.00 89.00 197 ARG A CA 1
ATOM 1518 C C . ARG A 1 197 ? -17.461 7.427 22.829 1.00 89.00 197 ARG A C 1
ATOM 1520 O O . ARG A 1 197 ? -18.315 6.632 23.212 1.00 89.00 197 ARG A O 1
ATOM 1527 N N . ARG A 1 198 ? -16.159 7.140 22.912 1.00 88.44 198 ARG A N 1
ATOM 1528 C CA . ARG A 1 198 ? -15.642 5.902 23.531 1.00 88.44 198 ARG A CA 1
ATOM 1529 C C . ARG A 1 198 ? -16.054 5.788 24.995 1.00 88.44 198 ARG A C 1
ATOM 1531 O O . ARG A 1 198 ? -16.436 4.705 25.435 1.00 88.44 198 ARG A O 1
ATOM 1538 N N . LEU A 1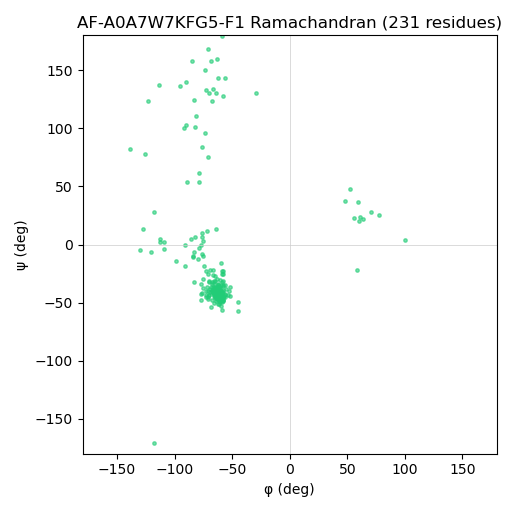 199 ? -16.012 6.903 25.721 1.00 87.81 199 LEU A N 1
ATOM 1539 C CA . LEU A 1 199 ? -16.448 6.986 27.111 1.00 87.81 199 LEU A CA 1
ATOM 1540 C C . LEU A 1 199 ? -17.929 6.630 27.259 1.00 87.81 199 LEU A C 1
ATOM 1542 O O . LEU A 1 199 ? -18.287 5.787 28.080 1.00 87.81 199 LEU A O 1
ATOM 1546 N N . GLU A 1 200 ? -18.780 7.232 26.426 1.00 88.31 200 GLU A N 1
ATOM 1547 C CA . GLU A 1 200 ? -20.222 6.968 26.403 1.00 88.31 200 GLU A CA 1
ATOM 1548 C C . GLU A 1 200 ? -20.523 5.492 26.135 1.00 88.31 200 GLU A C 1
ATOM 1550 O O . GLU A 1 200 ? -21.398 4.912 26.777 1.00 88.31 200 GLU A O 1
ATOM 1555 N N . LEU A 1 201 ? -19.782 4.868 25.216 1.00 87.31 201 LEU A N 1
ATOM 1556 C CA . LEU A 1 201 ? -19.939 3.457 24.865 1.00 87.31 201 LEU A CA 1
ATOM 1557 C C . LEU A 1 201 ? -19.556 2.537 26.037 1.00 87.31 201 LEU A C 1
ATOM 1559 O O . LEU A 1 201 ? -20.275 1.578 26.321 1.00 87.31 201 LEU A O 1
ATOM 1563 N N . VAL A 1 202 ? -18.481 2.853 26.769 1.00 87.56 202 VAL A N 1
ATOM 1564 C CA . VAL A 1 202 ? -18.112 2.138 28.006 1.00 87.56 202 VAL A CA 1
ATOM 1565 C C . VAL A 1 202 ? -19.198 2.302 29.075 1.00 87.56 202 VAL A C 1
ATOM 1567 O O . VAL A 1 202 ? -19.635 1.311 29.662 1.00 87.56 202 VAL A O 1
ATOM 1570 N N . GLN A 1 203 ? -19.695 3.524 29.299 1.00 85.94 203 GLN A N 1
ATOM 1571 C CA . GLN A 1 203 ? -20.769 3.791 30.270 1.00 85.94 203 GLN A CA 1
ATOM 1572 C C . GLN A 1 203 ? -22.083 3.114 29.896 1.00 85.94 203 GLN A C 1
ATOM 1574 O O . GLN A 1 203 ? -22.811 2.652 30.772 1.00 85.94 203 GLN A O 1
ATOM 1579 N N . ALA A 1 204 ? -22.414 3.060 28.607 1.00 87.50 204 ALA A N 1
ATOM 1580 C CA . ALA A 1 204 ? -23.573 2.327 28.120 1.00 87.50 204 ALA A CA 1
ATOM 1581 C C . ALA A 1 204 ? -23.456 0.844 28.494 1.00 87.50 204 ALA A C 1
ATOM 1583 O O . ALA A 1 204 ? -24.367 0.314 29.123 1.00 87.50 204 ALA A O 1
ATOM 1584 N N . LYS A 1 205 ? -22.300 0.208 28.251 1.00 86.75 205 LYS A N 1
ATOM 1585 C CA . LYS A 1 205 ? -22.079 -1.194 28.647 1.00 86.75 205 LYS A CA 1
ATOM 1586 C C . LYS A 1 205 ? -22.073 -1.417 30.156 1.00 86.75 205 LYS A C 1
ATOM 1588 O O . LYS A 1 205 ? -22.564 -2.452 30.601 1.00 86.75 205 LYS A O 1
ATOM 1593 N N . MET A 1 206 ? -21.597 -0.452 30.943 1.00 86.38 206 MET A N 1
ATOM 1594 C CA . MET A 1 206 ? -21.738 -0.490 32.403 1.00 86.38 206 MET A CA 1
ATOM 1595 C C . MET A 1 206 ? -23.210 -0.464 32.834 1.00 86.38 206 MET A C 1
ATOM 1597 O O . MET A 1 206 ? -23.616 -1.303 33.631 1.00 86.38 206 MET A O 1
ATOM 1601 N N . ARG A 1 207 ? -24.023 0.446 32.275 1.00 88.25 207 ARG A N 1
ATOM 1602 C CA . ARG A 1 207 ? -25.467 0.556 32.573 1.00 88.25 207 ARG A CA 1
ATOM 1603 C C . ARG A 1 207 ? -26.264 -0.671 32.134 1.00 88.25 207 ARG A C 1
ATOM 1605 O O . ARG A 1 207 ? -27.238 -1.030 32.781 1.00 88.25 207 ARG A O 1
ATOM 1612 N N . GLU A 1 208 ? -25.834 -1.329 31.064 1.00 87.94 208 GLU A N 1
ATOM 1613 C CA . GLU A 1 208 ? -26.389 -2.606 30.601 1.00 87.94 208 GLU A CA 1
ATOM 1614 C C . GLU A 1 208 ? -25.924 -3.813 31.450 1.00 87.94 208 GLU A C 1
ATOM 1616 O O . GLU A 1 208 ? -26.211 -4.953 31.099 1.00 87.94 208 GLU A O 1
ATOM 1621 N N . ASN A 1 209 ? -25.199 -3.599 32.558 1.00 86.12 209 ASN A N 1
ATOM 1622 C CA . ASN A 1 209 ? -24.609 -4.638 33.414 1.00 86.12 209 ASN A CA 1
ATOM 1623 C C . ASN A 1 209 ? -23.597 -5.566 32.708 1.00 86.12 209 ASN A C 1
ATOM 1625 O O . ASN A 1 209 ? -23.243 -6.629 33.221 1.00 86.12 209 ASN A O 1
ATOM 1629 N N . HIS A 1 210 ? -23.034 -5.148 31.572 1.00 86.19 210 HIS A N 1
ATOM 1630 C CA . HIS A 1 210 ? -21.968 -5.864 30.867 1.00 86.19 210 HIS A CA 1
ATOM 1631 C C . HIS A 1 210 ? -20.573 -5.438 31.359 1.00 86.19 210 HIS A C 1
ATOM 1633 O O . HIS A 1 210 ? -19.693 -5.076 30.574 1.00 86.19 210 HIS A O 1
ATOM 1639 N N . VAL A 1 211 ? -20.351 -5.514 32.677 1.00 86.06 211 VAL A N 1
ATOM 1640 C CA . VAL A 1 211 ? -19.124 -5.039 33.352 1.00 86.06 211 VAL A CA 1
ATOM 1641 C C . VAL A 1 211 ? -17.824 -5.621 32.763 1.00 86.06 211 VAL A C 1
ATOM 1643 O O . VAL A 1 211 ? -16.888 -4.849 32.548 1.00 86.06 211 VAL A O 1
ATOM 1646 N N . PRO A 1 212 ? -17.714 -6.929 32.434 1.00 88.69 212 PRO A N 1
ATOM 1647 C CA . PRO A 1 212 ? -16.488 -7.466 31.834 1.00 88.69 212 PRO A CA 1
ATOM 1648 C C . PRO A 1 212 ? -16.151 -6.835 30.477 1.00 88.69 212 PRO A C 1
ATOM 1650 O O . PRO A 1 212 ? -14.989 -6.534 30.208 1.00 88.69 212 PRO A O 1
ATOM 1653 N N . LEU A 1 213 ? -17.166 -6.595 29.640 1.00 85.44 213 LEU A N 1
ATOM 1654 C CA . LEU A 1 213 ? -16.986 -5.965 28.335 1.00 85.44 213 LEU A CA 1
ATOM 1655 C C . LEU A 1 213 ? -16.611 -4.489 28.488 1.00 85.44 213 LEU A C 1
ATOM 1657 O O . LEU A 1 213 ? -15.679 -4.036 27.833 1.00 85.44 213 LEU A O 1
ATOM 1661 N N . ALA A 1 214 ? -17.276 -3.762 29.389 1.00 86.19 214 ALA A N 1
ATOM 1662 C CA . ALA A 1 214 ? -16.958 -2.365 29.668 1.00 86.19 214 ALA A CA 1
ATOM 1663 C C . ALA A 1 214 ? -15.504 -2.183 30.140 1.00 86.19 214 ALA A C 1
ATOM 1665 O O . ALA A 1 214 ? -14.810 -1.290 29.659 1.00 86.19 214 ALA A O 1
ATOM 1666 N N . ARG A 1 215 ? -15.006 -3.072 31.011 1.00 85.94 215 ARG A N 1
ATOM 1667 C CA . ARG A 1 215 ? -13.601 -3.072 31.459 1.00 85.94 215 ARG A CA 1
ATOM 1668 C C . ARG A 1 215 ? -12.628 -3.353 30.321 1.00 85.94 215 ARG A C 1
ATOM 1670 O O . ARG A 1 215 ? -11.615 -2.673 30.197 1.00 85.94 215 ARG A O 1
ATOM 1677 N N . LEU A 1 216 ? -12.937 -4.340 29.479 1.00 87.12 216 LEU A N 1
ATOM 1678 C CA . LEU A 1 216 ? -12.106 -4.648 28.318 1.00 87.12 216 LEU A CA 1
ATOM 1679 C C . LEU A 1 216 ? -12.066 -3.464 27.342 1.00 87.12 216 LEU A C 1
ATOM 1681 O O . LEU A 1 216 ? -10.996 -3.118 26.854 1.00 87.12 216 LEU A O 1
ATOM 1685 N N . MET A 1 217 ? -13.211 -2.821 27.101 1.00 86.44 217 MET A N 1
ATOM 1686 C CA . MET A 1 217 ? -13.316 -1.630 26.257 1.00 86.44 217 MET A CA 1
ATOM 1687 C C . MET A 1 217 ? -12.551 -0.435 26.821 1.00 86.44 217 MET A C 1
ATOM 1689 O O . MET A 1 217 ? -11.960 0.285 26.034 1.00 86.44 217 MET A O 1
ATOM 1693 N N . ALA A 1 218 ? -12.567 -0.216 28.139 1.00 85.94 218 ALA A N 1
ATOM 1694 C CA . ALA A 1 218 ? -11.838 0.879 28.786 1.00 85.94 218 ALA A CA 1
ATOM 1695 C C . ALA A 1 218 ? -10.311 0.686 28.765 1.00 85.94 218 ALA A C 1
ATOM 1697 O O . ALA A 1 218 ? -9.574 1.671 28.706 1.00 85.94 218 ALA A O 1
ATOM 1698 N N . LYS A 1 219 ? -9.860 -0.578 28.799 1.00 87.62 219 LYS A N 1
ATOM 1699 C CA . LYS A 1 219 ? -8.448 -0.974 28.694 1.00 87.62 219 LYS A CA 1
ATOM 1700 C C . LYS A 1 219 ? -7.916 -0.903 27.262 1.00 87.62 219 LYS A C 1
ATOM 1702 O O . LYS A 1 219 ? -6.851 -0.339 27.016 1.00 87.62 219 LYS A O 1
ATOM 1707 N N . GLU A 1 220 ? -8.660 -1.454 26.300 1.00 87.38 220 GLU A N 1
ATOM 1708 C CA . GLU A 1 220 ? -8.600 -0.937 24.927 1.00 87.38 220 GLU A CA 1
ATOM 1709 C C . GLU A 1 220 ? -9.009 0.546 24.971 1.00 87.38 220 GLU A C 1
ATOM 1711 O O . GLU A 1 220 ? -9.276 1.029 26.030 1.00 87.38 220 GLU A O 1
ATOM 1716 N N . PHE A 1 221 ? -9.070 1.382 23.950 1.00 87.62 221 PHE A N 1
ATOM 1717 C CA . PHE A 1 221 ? -9.345 2.838 24.135 1.00 87.62 221 PHE A CA 1
ATOM 1718 C C . PHE A 1 221 ? -8.376 3.655 25.029 1.00 87.62 221 PHE A C 1
ATOM 1720 O O . PHE A 1 221 ? -8.312 4.861 24.795 1.00 87.62 221 PHE A O 1
ATOM 1727 N N . GLU A 1 222 ? -7.615 3.052 25.951 1.00 83.88 222 GLU A N 1
ATOM 1728 C CA . GLU A 1 222 ? -6.684 3.691 26.888 1.00 83.88 222 GLU A CA 1
ATOM 1729 C C . GLU A 1 222 ? -7.363 4.822 27.676 1.00 83.88 222 GLU A C 1
ATOM 1731 O O . GLU A 1 222 ? -6.874 5.952 27.760 1.00 83.88 222 GLU A O 1
ATOM 1736 N N . LEU A 1 223 ? -8.552 4.534 28.210 1.00 79.06 223 LEU A N 1
ATOM 1737 C CA . LEU A 1 223 ? -9.270 5.460 29.075 1.00 79.06 223 LEU A CA 1
ATOM 1738 C C . LEU A 1 223 ? -8.688 5.316 30.484 1.00 79.06 223 LEU A C 1
ATOM 1740 O O . LEU A 1 223 ? -8.975 4.341 31.164 1.00 79.06 223 LEU A O 1
ATOM 1744 N N . ASP A 1 224 ? -7.828 6.274 30.843 1.00 59.22 224 ASP A N 1
ATOM 1745 C CA . ASP A 1 224 ? -7.081 6.401 32.106 1.00 59.22 224 ASP A CA 1
ATOM 1746 C C . ASP A 1 224 ? -7.799 5.777 33.324 1.00 59.22 224 ASP A C 1
ATOM 1748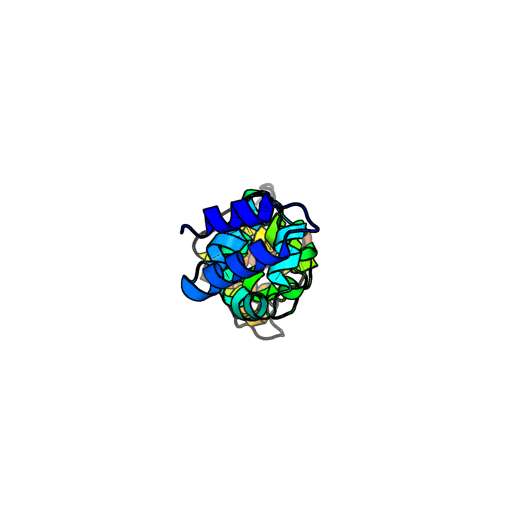 O O . ASP A 1 224 ? -8.979 6.058 33.566 1.00 59.22 224 ASP A O 1
ATOM 1752 N N . ASP A 1 225 ? -7.067 4.958 34.091 1.00 48.50 225 ASP A N 1
ATOM 1753 C CA . ASP A 1 225 ? -7.526 4.003 35.124 1.00 48.50 225 ASP A CA 1
ATOM 1754 C C . ASP A 1 225 ? -8.222 4.642 36.356 1.00 48.50 225 ASP A C 1
ATOM 1756 O O . ASP A 1 225 ? -8.470 3.983 37.364 1.00 48.50 225 ASP A O 1
ATOM 1760 N N . GLY A 1 226 ? -8.595 5.923 36.296 1.00 47.06 226 GLY A N 1
ATOM 1761 C CA . GLY A 1 226 ? -9.344 6.643 37.336 1.00 47.06 226 GLY A CA 1
ATOM 1762 C C . GLY A 1 226 ? -10.842 6.315 37.396 1.00 47.06 226 GLY A C 1
ATOM 1763 O O . GLY A 1 226 ? -11.597 7.009 38.077 1.00 47.06 226 GLY A O 1
ATOM 1764 N N . TRP A 1 227 ? -11.297 5.294 36.669 1.00 46.75 227 TRP A N 1
ATOM 1765 C CA . TRP A 1 227 ? -12.672 4.817 36.737 1.00 46.75 227 TRP A CA 1
ATOM 1766 C C . TRP A 1 227 ? -12.805 3.902 37.941 1.00 46.75 227 TRP A C 1
ATOM 1768 O O . TRP A 1 227 ? -12.288 2.790 37.945 1.00 46.75 227 TRP A O 1
ATOM 1778 N N . ASP A 1 228 ? -13.525 4.352 38.962 1.00 47.09 228 ASP A N 1
ATOM 1779 C CA . ASP A 1 228 ? -13.923 3.506 40.081 1.00 47.09 228 ASP A CA 1
ATOM 1780 C C . ASP A 1 228 ? -14.997 2.504 39.603 1.00 47.09 228 ASP A C 1
ATOM 1782 O O . ASP A 1 228 ? -16.197 2.645 39.837 1.00 47.09 228 ASP A O 1
ATOM 1786 N N . ILE A 1 229 ? -14.558 1.477 38.864 1.00 45.47 229 ILE A N 1
ATOM 1787 C CA . ILE A 1 229 ? -15.376 0.372 38.322 1.00 45.47 229 ILE A CA 1
ATOM 1788 C C . ILE A 1 229 ? -15.834 -0.594 39.435 1.00 45.47 229 ILE A C 1
ATOM 1790 O O . ILE A 1 229 ? -16.276 -1.715 39.147 1.00 45.47 229 ILE A O 1
ATOM 1794 N N . THR A 1 230 ? -15.663 -0.192 40.697 1.00 44.69 230 THR A N 1
ATOM 1795 C CA . THR A 1 230 ? -16.071 -0.902 41.910 1.00 44.69 230 THR A CA 1
ATOM 1796 C C . THR A 1 230 ? -17.240 -0.258 42.641 1.00 44.69 230 THR A C 1
ATOM 1798 O O . THR A 1 230 ? -17.732 -0.879 43.577 1.00 44.69 230 THR A O 1
ATOM 1801 N N . SER A 1 231 ? -17.742 0.901 42.208 1.00 31.86 231 SER A N 1
ATOM 1802 C CA . SER A 1 231 ? -18.955 1.482 42.793 1.00 31.86 231 SER A CA 1
ATOM 1803 C C . SER A 1 231 ? -20.206 1.029 42.027 1.00 31.86 231 SER A C 1
ATOM 1805 O O . SER A 1 231 ? -20.484 1.564 40.950 1.00 31.86 231 SER A O 1
ATOM 1807 N N . PRO A 1 232 ? -20.971 0.036 42.525 1.00 35.50 232 PRO A N 1
ATOM 1808 C CA . PRO A 1 232 ? -22.340 -0.150 42.069 1.00 35.50 232 PRO A CA 1
ATOM 1809 C C . PRO A 1 232 ? -23.152 1.091 42.465 1.00 35.50 232 PRO A C 1
ATOM 1811 O O . PRO A 1 232 ? -23.074 1.541 43.610 1.00 35.50 232 PRO A O 1
ATOM 1814 N N . ALA A 1 233 ? -23.886 1.651 41.502 1.00 41.91 233 ALA A N 1
ATOM 1815 C CA . ALA A 1 233 ? -24.994 2.559 41.790 1.00 41.91 233 ALA A CA 1
ATOM 1816 C C . ALA A 1 233 ? -26.161 1.785 42.420 1.00 41.91 233 ALA A C 1
ATOM 1818 O O . ALA A 1 233 ? -26.330 0.594 42.061 1.00 41.91 233 ALA A O 1
#

Foldseek 3Di:
DPLVVLLVVLVPDDPVGNPVSLVVSVVCCVPPVCLLVSLLQCLLVVVLQVSLVNCPPPVSVVCVLVNLLSNLVSNVVVVRVVSNCVSRVSCLDPPNLQVNLVSVVVVLDPVSNVVSVVSVRADDLVRLLVLLVCCQVPVDPSSLVNLLVCLLVVRYPVCVSVVHDPPDDLVNLLVVCVVRVGSSSLSNSLSVDDLVRLVVVLVVCVVVVVLVSSVVSCVSSVVDPPDPSVDDD

Mean predicted aligned error: 8.35 Å

Secondary structure (DSSP, 8-state):
--HHHHHHHHHHS-GGG-HHHHHHHHHHHHHH--HHHHHHHHHHHT-HHHHHHHHTSHHHHHHHHHHHHHHHHHHHTTT-HHHHHHH-GGGGSTTHHHHHHHHHHHHT-HHHHHHHHHTTPPPPHHHHHHHHHHHHHS--HHHHHHHHHHHHTT-S-HHHHHT--TT--HHHHHHHHHHH--HHHHHHHHHHS-HHHHHHHHHHHHHTT-HHHHHHHHHGGG--S---TT---

Organism: Pseudomonas nitroreducens (NCBI:txid46680)

pLDDT: mean 84.13, std 9.95, range [31.86, 94.06]